Protein AF-K1Y9F1-F1 (afdb_monomer)

Structure (mmCIF, N/CA/C/O backbone):
data_AF-K1Y9F1-F1
#
_entry.id   AF-K1Y9F1-F1
#
loop_
_atom_site.group_PDB
_atom_site.id
_atom_site.type_symbol
_atom_site.label_atom_id
_atom_site.label_alt_id
_atom_site.label_comp_id
_atom_site.label_asym_id
_atom_site.label_entity_id
_atom_site.label_seq_id
_atom_site.pdbx_PDB_ins_code
_atom_site.Cartn_x
_atom_site.Cartn_y
_atom_site.Cartn_z
_atom_site.occupancy
_atom_site.B_iso_or_equiv
_atom_site.auth_seq_id
_atom_site.auth_comp_id
_atom_site.auth_asym_id
_atom_site.auth_atom_id
_atom_site.pdbx_PDB_model_num
ATOM 1 N N . MET A 1 1 ? 20.026 -45.777 47.358 1.00 33.03 1 MET A N 1
ATOM 2 C CA . MET A 1 1 ? 21.448 -45.427 47.548 1.00 33.03 1 MET A CA 1
ATOM 3 C C . MET A 1 1 ? 22.023 -45.115 46.166 1.00 33.03 1 MET A C 1
ATOM 5 O O . MET A 1 1 ? 22.024 -46.015 45.347 1.00 33.03 1 MET A O 1
ATOM 9 N N . ASN A 1 2 ? 22.360 -43.836 45.930 1.00 32.19 2 ASN A N 1
ATOM 10 C CA . ASN A 1 2 ? 23.189 -43.204 44.873 1.00 32.19 2 ASN A CA 1
ATOM 11 C C . ASN A 1 2 ? 22.989 -43.615 43.390 1.00 32.19 2 ASN A C 1
ATOM 13 O O . ASN A 1 2 ? 23.218 -44.757 43.027 1.00 32.19 2 ASN A O 1
ATOM 17 N N . PHE A 1 3 ? 22.441 -42.761 42.508 1.00 36.69 3 PHE A N 1
ATOM 18 C CA . PHE A 1 3 ? 23.065 -41.625 41.776 1.00 36.69 3 PHE A CA 1
ATOM 19 C C . PHE A 1 3 ? 24.327 -41.976 40.961 1.00 36.69 3 PHE A C 1
ATOM 21 O O . PHE A 1 3 ? 25.363 -42.233 41.563 1.00 36.69 3 PHE A O 1
ATOM 28 N N . MET A 1 4 ? 24.263 -41.852 39.620 1.00 31.84 4 MET A N 1
ATOM 29 C CA . MET A 1 4 ? 25.082 -40.919 38.806 1.00 31.84 4 MET A CA 1
ATOM 30 C C . MET A 1 4 ? 24.898 -41.117 37.278 1.00 31.84 4 MET A C 1
ATOM 32 O O . MET A 1 4 ? 25.147 -42.186 36.736 1.00 31.84 4 MET A O 1
ATOM 36 N N . TYR A 1 5 ? 24.444 -40.030 36.639 1.00 40.44 5 TYR A N 1
ATOM 37 C CA . TYR A 1 5 ? 24.688 -39.479 35.293 1.00 40.44 5 TYR A CA 1
ATOM 38 C C . TYR A 1 5 ? 25.405 -40.284 34.190 1.00 40.44 5 TYR A C 1
ATOM 40 O O . TYR A 1 5 ? 26.546 -40.700 34.361 1.00 40.44 5 TYR A O 1
ATOM 48 N N . ASN A 1 6 ? 24.856 -40.214 32.964 1.00 31.28 6 ASN A N 1
ATOM 49 C CA . ASN A 1 6 ? 25.623 -39.654 31.843 1.00 31.28 6 ASN A CA 1
ATOM 50 C C . ASN A 1 6 ? 24.737 -39.096 30.711 1.00 31.28 6 ASN A C 1
ATOM 52 O O . ASN A 1 6 ? 23.766 -39.713 30.281 1.00 31.28 6 ASN A O 1
ATOM 56 N N . THR A 1 7 ? 25.111 -37.907 30.252 1.00 39.94 7 THR A N 1
ATOM 57 C CA . THR A 1 7 ? 24.497 -37.087 29.203 1.00 39.94 7 THR A CA 1
ATOM 58 C C . THR A 1 7 ? 25.137 -37.421 27.859 1.00 39.94 7 THR A C 1
ATOM 60 O O . THR A 1 7 ? 26.354 -37.381 27.802 1.00 39.94 7 THR A O 1
ATOM 63 N N . PHE A 1 8 ? 24.377 -37.622 26.773 1.00 31.91 8 PHE A N 1
ATOM 64 C CA . PHE A 1 8 ? 24.819 -37.254 25.414 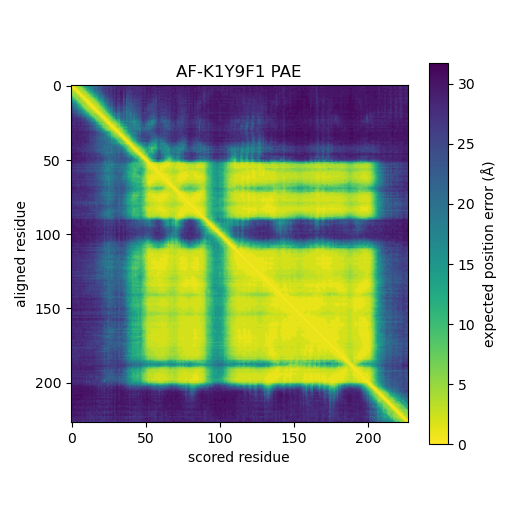1.00 31.91 8 PHE A CA 1
ATOM 65 C C . PHE A 1 8 ? 23.624 -37.037 24.470 1.00 31.91 8 PHE A C 1
ATOM 67 O O . PHE A 1 8 ? 22.811 -37.922 24.225 1.00 31.91 8 PHE A O 1
ATOM 74 N N . ILE A 1 9 ? 23.554 -35.820 23.932 1.00 34.25 9 ILE A N 1
ATOM 75 C CA . ILE A 1 9 ? 22.734 -35.393 22.794 1.00 34.25 9 ILE A CA 1
ATOM 76 C C . ILE A 1 9 ? 23.456 -35.821 21.507 1.00 34.25 9 ILE A C 1
ATOM 78 O O . ILE A 1 9 ? 24.657 -35.568 21.417 1.00 34.25 9 ILE A O 1
ATOM 82 N N . LYS A 1 10 ? 22.740 -36.363 20.503 1.00 26.48 10 LYS A N 1
ATOM 83 C CA . LYS A 1 10 ? 22.842 -35.947 19.081 1.00 26.48 10 LYS A CA 1
ATOM 84 C C . LYS A 1 10 ? 21.924 -36.736 18.125 1.00 26.48 10 LYS A C 1
ATOM 86 O O . LYS A 1 10 ? 22.078 -37.933 17.941 1.00 26.48 10 LYS A O 1
ATOM 91 N N . ILE A 1 11 ? 21.077 -35.949 17.449 1.00 28.33 11 ILE A N 1
ATOM 92 C CA . ILE A 1 11 ? 20.737 -35.966 16.013 1.00 28.33 11 ILE A CA 1
ATOM 93 C C . ILE A 1 11 ? 20.047 -37.232 15.476 1.00 28.33 11 ILE A C 1
ATOM 95 O O . ILE A 1 11 ? 20.692 -38.180 15.041 1.00 28.33 11 ILE A O 1
ATOM 99 N N . SER A 1 12 ? 18.719 -37.162 15.354 1.00 27.89 12 SER A N 1
ATOM 100 C CA . SER A 1 12 ? 17.961 -37.990 14.412 1.00 27.89 12 SER A CA 1
ATOM 101 C C . SER A 1 12 ? 17.708 -37.189 13.136 1.00 27.89 12 SER A C 1
ATOM 103 O O . SER A 1 12 ? 16.953 -36.219 13.130 1.00 27.89 12 SER A O 1
ATOM 105 N N . ILE A 1 13 ? 18.366 -37.600 12.055 1.00 30.17 13 ILE A N 1
ATOM 106 C CA . ILE A 1 13 ? 18.026 -37.227 10.682 1.00 30.17 13 ILE A CA 1
ATOM 107 C C . ILE A 1 13 ? 16.688 -37.901 10.366 1.00 30.17 13 ILE A C 1
ATOM 109 O O . ILE A 1 13 ? 16.622 -39.126 10.300 1.00 30.17 13 ILE A O 1
ATOM 113 N N . VAL A 1 14 ? 15.622 -37.119 10.187 1.00 28.12 14 VAL A N 1
ATOM 114 C CA . VAL A 1 14 ? 14.365 -37.622 9.618 1.00 28.12 14 VAL A CA 1
ATOM 115 C C . VAL A 1 14 ? 14.357 -37.280 8.136 1.00 28.12 14 VAL A C 1
ATOM 117 O O . VAL A 1 14 ? 14.245 -36.125 7.732 1.00 28.12 14 VAL A O 1
ATOM 120 N N . LEU A 1 15 ? 14.531 -38.329 7.341 1.00 28.12 15 LEU A N 1
ATOM 121 C CA . LEU A 1 15 ? 14.441 -38.345 5.892 1.00 28.12 15 LEU A CA 1
ATOM 122 C C . LEU A 1 15 ? 12.966 -38.136 5.498 1.00 28.12 15 LEU A C 1
ATOM 124 O O . LEU A 1 15 ? 12.164 -39.062 5.599 1.00 28.12 15 LEU A O 1
ATOM 128 N N . PHE A 1 16 ? 12.583 -36.928 5.075 1.00 26.97 16 PHE A N 1
ATOM 129 C CA . PHE A 1 16 ? 11.279 -36.716 4.443 1.00 26.97 16 PHE A CA 1
ATOM 130 C C . PHE A 1 16 ? 11.374 -37.075 2.961 1.00 26.97 16 PHE A C 1
ATOM 132 O O . PHE A 1 16 ? 11.978 -36.366 2.157 1.00 26.97 16 PHE A O 1
ATOM 139 N N . ILE A 1 17 ? 10.771 -38.208 2.618 1.00 30.80 17 ILE A N 1
ATOM 140 C CA . ILE A 1 17 ? 10.472 -38.603 1.246 1.00 30.80 17 ILE A CA 1
ATOM 141 C C . ILE A 1 17 ? 9.395 -37.637 0.736 1.00 30.80 17 ILE A C 1
ATOM 143 O O . ILE A 1 17 ? 8.253 -37.679 1.191 1.00 30.80 17 ILE A O 1
ATOM 147 N N . LEU A 1 18 ? 9.760 -36.748 -0.187 1.00 28.30 18 LEU A N 1
ATOM 148 C CA . LEU A 1 18 ? 8.798 -35.970 -0.966 1.00 28.30 18 LEU A CA 1
ATOM 149 C C . LEU A 1 18 ? 8.079 -36.918 -1.938 1.00 28.30 18 LEU A C 1
ATOM 151 O O . LEU A 1 18 ? 8.760 -37.573 -2.732 1.00 28.30 18 LEU A O 1
ATOM 155 N N . PRO A 1 19 ? 6.737 -36.982 -1.970 1.00 35.03 19 PRO A N 1
ATOM 156 C CA . PRO A 1 19 ? 6.075 -37.453 -3.167 1.00 35.03 19 PRO A CA 1
ATOM 157 C C . PRO A 1 19 ? 6.175 -36.344 -4.219 1.00 35.03 19 PRO A C 1
ATOM 159 O O . PRO A 1 19 ? 5.726 -35.217 -4.012 1.00 35.03 19 PRO A O 1
ATOM 162 N N . PHE A 1 20 ? 6.774 -36.677 -5.360 1.00 31.98 20 PHE A N 1
ATOM 163 C CA . PHE A 1 20 ? 6.597 -35.937 -6.603 1.00 31.98 20 PHE A CA 1
ATOM 164 C C . PHE A 1 20 ? 5.093 -35.829 -6.890 1.00 31.98 20 PHE A C 1
ATOM 166 O O . PHE A 1 20 ? 4.466 -36.805 -7.303 1.00 31.98 20 PHE A O 1
ATOM 173 N N . ILE A 1 21 ? 4.500 -34.657 -6.661 1.00 34.62 21 ILE A N 1
ATOM 174 C CA . ILE A 1 21 ? 3.165 -34.357 -7.174 1.00 34.62 21 ILE A CA 1
ATOM 175 C C . ILE A 1 21 ? 3.353 -33.875 -8.607 1.00 34.62 21 ILE A C 1
ATOM 177 O O . ILE A 1 21 ? 3.861 -32.788 -8.871 1.00 34.62 21 ILE A O 1
ATOM 181 N N . ASN A 1 22 ? 2.968 -34.751 -9.527 1.00 28.67 22 ASN A N 1
ATOM 182 C CA . ASN A 1 22 ? 2.812 -34.473 -10.944 1.00 28.67 22 ASN A CA 1
ATOM 183 C C . ASN A 1 22 ? 1.792 -33.331 -11.111 1.00 28.67 22 ASN A C 1
ATOM 185 O O . ASN A 1 22 ? 0.602 -33.513 -10.845 1.00 28.67 22 ASN A O 1
ATOM 189 N N . CYS A 1 23 ? 2.245 -32.150 -11.532 1.00 24.39 23 CYS A N 1
ATOM 190 C CA . CYS A 1 23 ? 1.367 -31.054 -11.933 1.00 24.39 23 CYS A CA 1
ATOM 191 C C . CYS A 1 23 ? 0.748 -31.373 -13.298 1.00 24.39 23 CYS A C 1
ATOM 193 O O . CYS A 1 23 ? 1.305 -31.016 -14.333 1.00 24.39 23 CYS A O 1
ATOM 195 N N . ASN A 1 24 ? -0.425 -32.003 -13.308 1.00 26.81 24 ASN A N 1
ATOM 196 C CA . ASN A 1 24 ? -1.307 -31.926 -14.468 1.00 26.81 24 ASN A CA 1
ATOM 197 C C . ASN A 1 24 ? -2.187 -30.684 -14.316 1.00 26.81 24 ASN A C 1
ATOM 199 O O . ASN A 1 24 ? -3.076 -30.633 -13.466 1.00 26.81 24 ASN A O 1
ATOM 203 N N . ALA A 1 25 ? -1.933 -29.676 -15.149 1.00 26.61 25 ALA A N 1
ATOM 204 C CA . ALA A 1 25 ? -2.877 -28.596 -15.379 1.00 26.61 25 ALA A CA 1
ATOM 205 C C . ALA A 1 25 ? -4.120 -29.187 -16.061 1.00 26.61 25 ALA A C 1
ATOM 207 O O . ALA A 1 25 ? -4.056 -29.601 -17.216 1.00 26.61 25 ALA A O 1
ATOM 208 N N . TYR A 1 26 ? -5.245 -29.249 -15.351 1.00 27.33 26 TYR A N 1
ATOM 209 C CA . TYR A 1 26 ? -6.532 -29.594 -15.948 1.00 27.33 26 TYR A CA 1
ATOM 210 C C . TYR A 1 26 ? -7.345 -28.321 -16.169 1.00 27.33 26 TYR A C 1
ATOM 212 O O . TYR A 1 26 ? -7.665 -27.594 -15.229 1.00 27.33 26 TYR A O 1
ATOM 220 N N . SER A 1 27 ? -7.701 -28.058 -17.426 1.00 29.33 27 SER A N 1
ATOM 221 C CA . SER A 1 27 ? -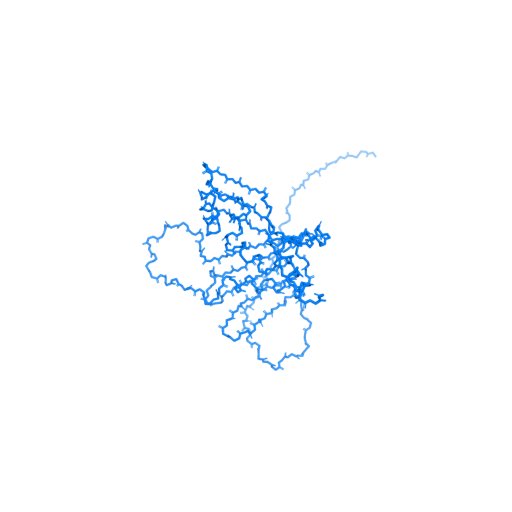8.774 -27.132 -17.773 1.00 29.33 27 SER A CA 1
ATOM 222 C C . SER A 1 27 ? -10.109 -27.801 -17.445 1.00 29.33 27 SER A C 1
ATOM 224 O O . SER A 1 27 ? -10.487 -28.773 -18.101 1.00 29.33 27 SER A O 1
ATOM 226 N N . VAL A 1 28 ? -10.817 -27.310 -16.430 1.00 31.78 28 VAL A N 1
ATOM 227 C CA . VAL A 1 28 ? -12.146 -27.822 -16.077 1.00 31.78 28 VAL A CA 1
ATOM 228 C C . VAL A 1 28 ? -13.185 -27.188 -17.005 1.00 31.78 28 VAL A C 1
ATOM 230 O O . VAL A 1 28 ? -13.332 -25.966 -17.047 1.00 31.78 28 VAL A O 1
ATOM 233 N N . SER A 1 29 ? -13.878 -28.031 -17.774 1.00 31.16 29 SER A N 1
ATOM 234 C CA . SER A 1 29 ? -15.040 -27.660 -18.588 1.00 31.16 29 SER A CA 1
ATOM 235 C C . SER A 1 29 ? -16.265 -27.412 -17.686 1.00 31.16 29 SER A C 1
ATOM 237 O O . SER A 1 29 ? -16.387 -28.082 -16.658 1.00 31.16 29 SER A O 1
ATOM 239 N N . PRO A 1 30 ? -17.204 -26.508 -18.035 1.00 33.19 30 PRO A N 1
ATOM 240 C CA . PRO A 1 30 ? -18.305 -26.086 -17.155 1.00 33.19 30 PRO A CA 1
ATOM 241 C C . PRO A 1 30 ? -19.349 -27.150 -16.754 1.00 33.19 30 PRO A C 1
ATOM 243 O O . PRO A 1 30 ? -20.345 -26.787 -16.132 1.00 33.19 30 PRO A O 1
ATOM 246 N N . SER A 1 31 ? -19.185 -28.429 -17.102 1.00 32.56 31 SER A N 1
ATOM 247 C CA . SER A 1 31 ? -20.185 -29.477 -16.839 1.00 32.56 31 SER A CA 1
ATOM 248 C C . SER A 1 31 ? -19.966 -30.298 -15.563 1.00 32.56 31 SER A C 1
ATOM 250 O O . SER A 1 31 ? -20.895 -30.983 -15.141 1.00 32.56 31 SER A O 1
ATOM 252 N N . ASP A 1 32 ? -18.805 -30.219 -14.907 1.00 32.69 32 ASP A N 1
ATOM 253 C CA . ASP A 1 32 ? -18.404 -31.255 -13.936 1.00 32.69 32 ASP A CA 1
ATOM 254 C C . ASP A 1 32 ? -18.371 -30.771 -12.475 1.00 32.69 32 ASP A C 1
ATOM 256 O O . ASP A 1 32 ? -1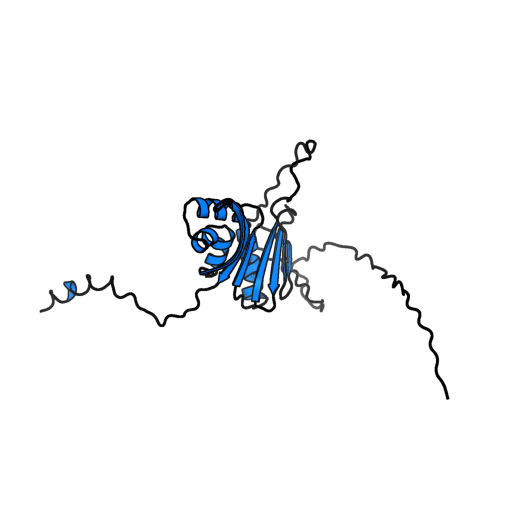7.455 -31.077 -11.712 1.00 32.69 32 ASP A O 1
ATOM 260 N N . ILE A 1 33 ? -19.398 -30.033 -12.038 1.00 38.66 33 ILE A N 1
ATOM 261 C CA . ILE A 1 33 ? -19.593 -29.719 -10.613 1.00 38.66 33 ILE A CA 1
ATOM 262 C C . ILE A 1 33 ? -20.588 -30.716 -10.021 1.00 38.66 33 ILE A C 1
ATOM 264 O O . ILE A 1 33 ? -21.776 -30.429 -9.901 1.00 38.66 33 ILE A O 1
ATOM 268 N N . ASN A 1 34 ? -20.109 -31.896 -9.626 1.00 35.75 34 ASN A N 1
ATOM 269 C CA . ASN A 1 34 ? -20.770 -32.676 -8.582 1.00 35.75 34 ASN A CA 1
ATOM 270 C C . ASN A 1 34 ? -19.788 -33.593 -7.837 1.00 35.75 34 ASN A C 1
ATOM 272 O O . ASN A 1 34 ? -19.261 -34.551 -8.388 1.00 35.75 34 ASN A O 1
ATOM 276 N N . LYS A 1 35 ? -19.660 -33.313 -6.532 1.00 39.78 35 LYS A N 1
ATOM 277 C CA . LYS A 1 35 ? -19.121 -34.163 -5.456 1.00 39.78 35 LYS A CA 1
ATOM 278 C C . LYS A 1 35 ? -17.639 -34.555 -5.540 1.00 39.78 35 LYS A C 1
ATOM 280 O O . LYS A 1 35 ? -17.311 -35.678 -5.898 1.00 39.78 35 LYS A O 1
ATOM 285 N N . GLN A 1 36 ? -16.776 -33.707 -4.980 1.00 28.17 36 GLN A N 1
ATOM 286 C CA . GLN A 1 36 ? -15.616 -34.171 -4.208 1.00 28.17 36 GLN A CA 1
ATOM 287 C C . GLN A 1 36 ? -15.199 -33.114 -3.175 1.00 28.17 36 GLN A C 1
ATOM 289 O O . GLN A 1 36 ? -14.922 -31.965 -3.505 1.00 28.17 36 GLN A O 1
ATOM 294 N N . THR A 1 37 ? -15.206 -33.510 -1.904 1.00 38.62 37 THR A N 1
ATOM 295 C CA . THR A 1 37 ? -14.643 -32.780 -0.762 1.00 38.62 37 THR A CA 1
ATOM 296 C C . THR A 1 37 ? -13.124 -32.717 -0.904 1.00 38.62 37 THR A C 1
ATOM 298 O O . THR A 1 37 ? -12.441 -33.706 -0.643 1.00 38.62 37 THR A O 1
ATOM 301 N N . LEU A 1 38 ? -12.615 -31.562 -1.327 1.00 32.91 38 LEU A N 1
ATOM 302 C CA . LEU A 1 38 ? -11.192 -31.224 -1.380 1.00 32.91 38 LEU A CA 1
ATOM 303 C C . LEU A 1 38 ? -10.885 -30.154 -0.317 1.00 32.91 38 LEU A C 1
ATOM 305 O O . LEU A 1 38 ? -11.738 -29.326 0.006 1.00 32.91 38 LEU A O 1
ATOM 309 N N . SER A 1 39 ? -9.680 -30.218 0.252 1.00 37.62 39 SER A N 1
ATOM 310 C CA . SER A 1 39 ? -9.102 -29.252 1.201 1.00 37.62 39 SER A CA 1
ATOM 311 C C . SER A 1 39 ? -9.193 -27.802 0.687 1.00 37.62 39 SER A C 1
ATOM 313 O O . SER A 1 39 ? -9.300 -27.597 -0.524 1.00 37.62 39 SER A O 1
ATOM 315 N N . PRO A 1 40 ? -9.161 -26.774 1.563 1.00 38.09 40 PRO A N 1
ATOM 316 C CA . PRO A 1 40 ? -9.561 -25.416 1.202 1.00 38.09 40 PRO A CA 1
ATOM 317 C C . PRO A 1 40 ? -8.440 -24.656 0.476 1.00 38.09 40 PRO A C 1
ATOM 319 O O . PRO A 1 40 ? -7.995 -23.614 0.934 1.00 38.09 40 PRO A O 1
ATOM 322 N N . ILE A 1 41 ? -7.995 -25.155 -0.675 1.00 39.84 41 ILE A N 1
ATOM 323 C CA . ILE A 1 41 ? -7.348 -24.324 -1.690 1.00 39.84 41 ILE A CA 1
ATOM 324 C C . ILE A 1 41 ? -8.460 -23.961 -2.669 1.00 39.84 41 ILE A C 1
ATOM 326 O O . ILE A 1 41 ? -8.733 -24.680 -3.630 1.00 39.84 41 ILE A O 1
ATOM 330 N N . SER A 1 42 ? -9.180 -22.874 -2.392 1.00 42.50 42 SER A N 1
ATOM 331 C CA . SER A 1 42 ? -10.170 -22.366 -3.337 1.00 42.50 42 SER A CA 1
ATOM 332 C C . SER A 1 42 ? -9.437 -21.681 -4.487 1.00 42.50 42 SER A C 1
ATOM 334 O O . SER A 1 42 ? -9.086 -20.505 -4.399 1.00 42.50 42 SER A O 1
ATOM 336 N N . LEU A 1 43 ? -9.200 -22.416 -5.574 1.00 41.12 43 LEU A N 1
ATOM 337 C CA . LEU A 1 43 ? -8.798 -21.834 -6.850 1.00 41.12 43 LEU A CA 1
ATOM 338 C C . LEU A 1 43 ? -9.986 -21.029 -7.405 1.00 41.12 43 LEU A C 1
ATOM 340 O O . LEU A 1 43 ? -10.824 -21.552 -8.139 1.00 41.12 43 LEU A O 1
ATOM 344 N N . ILE A 1 44 ? -10.101 -19.759 -7.019 1.00 44.47 44 ILE A N 1
ATOM 345 C CA . ILE A 1 44 ? -11.124 -18.863 -7.563 1.00 44.47 44 ILE A CA 1
ATOM 346 C C . ILE A 1 44 ? -10.570 -18.277 -8.861 1.00 44.47 44 ILE A C 1
ATOM 348 O O . ILE A 1 44 ? -9.821 -17.305 -8.858 1.00 44.47 44 ILE A O 1
ATOM 352 N N . SER A 1 45 ? -10.943 -18.870 -9.991 1.00 41.69 45 SER A N 1
ATOM 353 C CA . SER A 1 45 ? -10.743 -18.247 -11.299 1.00 41.69 45 SER A CA 1
ATOM 354 C C . SER A 1 45 ? -11.875 -17.244 -11.541 1.00 41.69 45 SER A C 1
ATOM 356 O O . SER A 1 45 ? -13.007 -17.616 -11.846 1.00 41.69 45 SER A O 1
ATOM 358 N N . SER A 1 46 ? -11.611 -15.945 -11.373 1.00 40.97 46 SER A N 1
ATOM 359 C CA . SER A 1 46 ? -12.582 -14.917 -11.758 1.00 40.97 46 SER A CA 1
ATOM 360 C C . SER A 1 46 ? -12.511 -14.691 -13.274 1.00 40.97 46 SER A C 1
ATOM 362 O O . SER A 1 46 ? -11.646 -13.999 -13.806 1.00 40.97 46 SER A O 1
ATOM 364 N N . PHE A 1 47 ? -13.433 -15.315 -14.010 1.00 39.78 47 PHE A N 1
ATOM 365 C CA . PHE A 1 47 ? -13.571 -15.133 -15.457 1.00 39.78 47 PHE A CA 1
ATOM 366 C C . PHE A 1 47 ? -14.307 -13.824 -15.777 1.00 39.78 47 PHE A C 1
ATOM 368 O O . PHE A 1 47 ? -15.479 -13.818 -16.152 1.00 39.78 47 PHE A O 1
ATOM 375 N N . ALA A 1 48 ? -13.618 -12.689 -15.656 1.00 37.16 48 ALA A N 1
ATOM 376 C CA . ALA A 1 48 ? -14.055 -11.454 -16.301 1.00 37.16 48 ALA A CA 1
ATOM 377 C C . ALA A 1 48 ? -13.440 -11.393 -17.707 1.00 37.16 48 ALA A C 1
ATOM 379 O O . ALA A 1 48 ? -12.219 -11.420 -17.857 1.00 37.16 48 ALA A O 1
ATOM 380 N N . LYS A 1 49 ? -14.301 -11.354 -18.735 1.00 40.69 49 LYS A N 1
ATOM 381 C CA . LYS A 1 49 ? -13.970 -11.296 -20.173 1.00 40.69 49 LYS A CA 1
ATOM 382 C C . LYS A 1 49 ? -12.625 -10.583 -20.440 1.00 40.69 49 LYS A C 1
ATOM 384 O O . LYS A 1 49 ? -12.553 -9.359 -20.379 1.00 40.69 49 LYS A O 1
ATOM 389 N N . ASN A 1 50 ? -11.600 -11.370 -20.780 1.00 43.91 50 ASN A N 1
ATOM 390 C CA . ASN A 1 50 ? -10.285 -10.991 -21.330 1.00 43.91 50 ASN A CA 1
ATOM 391 C C . ASN A 1 50 ? -9.108 -10.652 -20.391 1.00 43.91 50 ASN A C 1
ATOM 393 O O . ASN A 1 50 ? -8.113 -10.125 -20.891 1.00 43.91 50 ASN A O 1
ATOM 397 N N . LYS A 1 51 ? -9.120 -10.985 -19.091 1.00 59.44 51 LYS A N 1
ATOM 398 C CA . LYS A 1 51 ? -7.894 -10.915 -18.257 1.00 59.44 51 LYS A CA 1
ATOM 399 C C . LYS A 1 51 ? -7.824 -12.081 -17.275 1.00 59.44 51 LYS A C 1
ATOM 401 O O . LYS A 1 51 ? -8.484 -12.059 -16.245 1.00 59.44 51 LYS A O 1
ATOM 406 N N . HIS A 1 52 ? -7.049 -13.110 -17.608 1.00 72.44 52 HIS A N 1
ATOM 407 C CA . HIS A 1 52 ? -6.876 -14.265 -16.730 1.00 72.44 52 HIS A CA 1
ATOM 408 C C . HIS A 1 52 ? -5.832 -13.932 -15.668 1.00 72.44 52 HIS A C 1
ATOM 410 O O . HIS A 1 52 ? -4.676 -13.736 -16.010 1.00 72.44 52 HIS A O 1
ATOM 416 N N . LEU A 1 53 ? -6.236 -13.862 -14.402 1.00 82.94 53 LEU A N 1
ATOM 417 C CA . LEU A 1 53 ? -5.323 -13.953 -13.266 1.00 82.94 53 LEU A CA 1
ATOM 418 C C . LEU A 1 53 ? -5.312 -15.391 -12.765 1.00 82.94 53 LEU A C 1
ATOM 420 O O . LEU A 1 53 ? -6.370 -16.011 -12.649 1.00 82.94 53 LEU A O 1
ATOM 424 N N . ILE A 1 54 ? -4.134 -15.904 -12.421 1.00 86.00 54 ILE A N 1
ATOM 425 C CA . ILE A 1 54 ? -4.041 -17.084 -11.562 1.00 86.00 54 ILE A CA 1
ATOM 426 C C . ILE A 1 54 ? -4.086 -16.573 -10.128 1.00 86.00 54 ILE A C 1
ATOM 428 O O . ILE A 1 54 ? -3.194 -15.834 -9.720 1.00 86.00 54 ILE A O 1
ATOM 432 N N . ILE A 1 55 ? -5.129 -16.946 -9.387 1.00 89.44 55 ILE A N 1
ATOM 433 C CA . ILE A 1 55 ? -5.336 -16.533 -7.997 1.00 89.44 55 ILE A CA 1
ATOM 434 C C . ILE A 1 55 ? -5.173 -17.753 -7.094 1.00 89.44 55 ILE A C 1
ATOM 436 O O . ILE A 1 55 ? -5.838 -18.771 -7.285 1.00 89.44 55 ILE A O 1
ATOM 440 N N . LEU A 1 56 ? -4.301 -17.624 -6.101 1.00 90.56 56 LEU A N 1
ATOM 441 C CA . LEU A 1 56 ? -4.125 -18.558 -4.997 1.00 90.56 56 LEU A CA 1
ATOM 442 C C . LEU A 1 56 ? -4.469 -17.793 -3.726 1.00 90.56 56 LEU A C 1
ATOM 444 O O . LEU A 1 56 ? -3.801 -16.814 -3.402 1.00 90.56 56 LEU A O 1
ATOM 448 N N . ALA A 1 57 ? -5.534 -18.181 -3.039 1.00 90.62 57 ALA A N 1
ATOM 449 C CA . ALA A 1 57 ? -6.003 -17.430 -1.889 1.00 90.62 57 ALA A CA 1
ATOM 450 C C . ALA A 1 57 ? -6.489 -18.360 -0.781 1.00 90.62 57 ALA A C 1
ATOM 452 O O . ALA A 1 57 ? -7.192 -19.339 -1.037 1.00 90.62 57 ALA A O 1
ATOM 453 N N . GLU A 1 58 ? -6.131 -18.002 0.446 1.00 93.06 58 GLU A N 1
ATOM 454 C CA . GLU A 1 58 ? -6.628 -18.597 1.681 1.00 93.06 58 GLU A CA 1
ATOM 455 C C . GLU A 1 58 ? -7.356 -17.523 2.493 1.00 93.06 58 GLU A C 1
ATOM 457 O O . GLU A 1 58 ? -7.528 -16.389 2.047 1.00 93.06 58 GLU A O 1
ATOM 462 N N . LYS A 1 59 ? -7.798 -17.846 3.711 1.00 92.31 59 LYS A N 1
ATOM 463 C CA . LYS A 1 59 ? -8.546 -16.893 4.539 1.00 92.31 59 LYS A CA 1
ATOM 464 C C . LYS A 1 59 ? -7.789 -15.566 4.708 1.00 92.31 59 LYS A C 1
ATOM 466 O O . LYS A 1 59 ? -8.341 -14.522 4.369 1.00 92.31 59 LYS A O 1
ATOM 471 N N . ASN A 1 60 ? -6.541 -15.630 5.179 1.00 95.25 60 ASN A N 1
ATOM 472 C CA . ASN A 1 60 ? -5.713 -14.465 5.515 1.00 95.25 60 ASN A CA 1
ATOM 473 C C . ASN A 1 60 ? -4.616 -14.175 4.482 1.00 95.25 60 ASN A C 1
ATOM 475 O O . ASN A 1 60 ? -3.857 -13.229 4.669 1.00 95.25 60 ASN A O 1
ATOM 479 N N . GLU A 1 61 ? -4.536 -14.950 3.401 1.00 96.12 61 GLU A N 1
ATOM 480 C CA . GLU A 1 61 ? -3.495 -14.829 2.381 1.00 96.12 61 GLU A CA 1
ATOM 481 C C . GLU A 1 61 ? -4.103 -14.691 0.989 1.00 96.12 61 GLU A C 1
ATOM 483 O O . GLU A 1 61 ? -5.144 -15.272 0.674 1.00 96.12 61 GLU A O 1
ATOM 488 N N . PHE A 1 62 ? -3.433 -13.922 0.139 1.00 95.06 62 PHE A N 1
ATOM 489 C CA . PHE A 1 62 ? -3.823 -13.719 -1.243 1.00 95.06 62 PHE A CA 1
ATOM 490 C C . PHE A 1 62 ? -2.584 -13.597 -2.120 1.00 95.06 62 PHE A C 1
ATOM 492 O O . PHE A 1 62 ? -1.692 -12.790 -1.865 1.00 95.06 62 PHE A O 1
ATOM 499 N N . LYS A 1 63 ? -2.566 -14.352 -3.210 1.00 94.12 63 LYS A N 1
ATOM 500 C CA . LYS A 1 63 ? -1.595 -14.229 -4.284 1.00 94.12 63 LYS A CA 1
ATOM 501 C C . LYS A 1 63 ? -2.327 -14.195 -5.613 1.00 94.12 63 LYS A C 1
ATOM 503 O O . LYS A 1 63 ? -3.190 -15.029 -5.876 1.00 94.12 63 LYS A O 1
ATOM 508 N N . ALA A 1 64 ? -1.946 -13.266 -6.479 1.00 91.31 64 ALA A N 1
ATOM 509 C CA . ALA A 1 64 ? -2.379 -13.283 -7.866 1.00 91.31 64 ALA A CA 1
ATOM 510 C C . ALA A 1 64 ? -1.196 -13.051 -8.801 1.00 91.31 64 ALA A C 1
ATOM 512 O O . ALA A 1 64 ? -0.309 -12.257 -8.493 1.00 91.31 64 ALA A O 1
ATOM 513 N N . VAL A 1 65 ? -1.211 -13.730 -9.946 1.00 89.69 65 VAL A N 1
ATOM 514 C CA . VAL A 1 65 ? -0.160 -13.682 -10.971 1.00 89.69 65 VAL A CA 1
ATOM 515 C C . VAL A 1 65 ? -0.800 -13.485 -12.343 1.00 89.69 65 VAL A C 1
ATOM 517 O O . VAL A 1 65 ? -1.833 -14.097 -12.636 1.00 89.69 65 VAL A O 1
ATOM 520 N N . ASP A 1 66 ? -0.191 -12.656 -13.192 1.00 86.31 66 ASP A N 1
ATOM 521 C CA . ASP A 1 66 ? -0.510 -12.635 -14.621 1.00 86.31 66 ASP A CA 1
ATOM 522 C C . ASP A 1 66 ? 0.181 -13.833 -15.310 1.00 86.31 66 ASP A C 1
ATOM 524 O O . ASP A 1 66 ? 1.407 -13.865 -15.387 1.00 86.31 66 ASP A O 1
ATOM 528 N N . PRO A 1 67 ? -0.555 -14.828 -15.840 1.00 82.44 67 PRO A N 1
ATOM 529 C CA . PRO A 1 67 ? 0.035 -15.991 -16.501 1.00 82.44 67 PRO A CA 1
ATOM 530 C C . PRO A 1 67 ? 0.796 -15.638 -17.784 1.00 82.44 67 PRO A C 1
ATOM 532 O O . PRO A 1 67 ? 1.596 -16.440 -18.255 1.00 82.44 67 PRO A O 1
ATOM 535 N N . MET A 1 68 ? 0.536 -14.467 -18.373 1.00 80.44 68 MET A N 1
ATOM 536 C CA . MET A 1 68 ? 1.260 -13.973 -19.547 1.00 80.44 68 MET A CA 1
ATOM 537 C C . MET A 1 68 ? 2.503 -13.170 -19.160 1.00 80.44 68 MET A C 1
ATOM 539 O O . MET A 1 68 ? 3.302 -12.828 -20.033 1.00 80.44 68 MET A O 1
ATOM 543 N N . ASN A 1 69 ? 2.649 -12.838 -17.875 1.00 75.69 69 ASN A N 1
ATOM 544 C CA . ASN A 1 69 ? 3.766 -12.082 -17.345 1.00 75.69 69 ASN A CA 1
ATOM 545 C C . ASN A 1 69 ? 3.981 -12.401 -15.857 1.00 75.69 69 ASN A C 1
ATOM 547 O O . ASN A 1 69 ? 3.511 -11.679 -14.977 1.00 75.69 69 ASN A O 1
ATOM 551 N N . ASP A 1 70 ? 4.704 -13.483 -15.585 1.00 70.06 70 ASP A N 1
ATOM 552 C CA . ASP A 1 70 ? 4.948 -14.006 -14.236 1.00 70.06 70 ASP A CA 1
ATOM 553 C C . ASP A 1 70 ? 5.743 -13.051 -13.327 1.00 70.06 70 ASP A C 1
ATOM 555 O O . ASP A 1 70 ? 5.704 -13.183 -12.103 1.00 70.06 70 ASP A O 1
ATOM 559 N N . ILE A 1 71 ? 6.409 -12.043 -13.901 1.00 73.25 71 ILE A N 1
ATOM 560 C CA . ILE A 1 71 ? 7.063 -10.967 -13.144 1.00 73.25 71 ILE A CA 1
ATOM 561 C C . ILE A 1 71 ? 6.052 -10.015 -12.492 1.00 73.25 71 ILE A C 1
ATOM 563 O O . ILE A 1 71 ? 6.443 -9.238 -11.621 1.00 73.25 71 ILE A O 1
ATOM 567 N N . PHE A 1 72 ? 4.789 -10.044 -12.934 1.00 80.81 72 PHE A N 1
ATOM 568 C CA . PHE A 1 72 ? 3.713 -9.212 -12.422 1.00 80.81 72 PHE A CA 1
ATOM 569 C C . PHE A 1 72 ? 2.822 -10.031 -11.481 1.00 80.81 72 PHE A C 1
ATOM 571 O O . PHE A 1 72 ? 1.845 -10.668 -11.888 1.00 80.81 72 PHE A O 1
ATOM 578 N N . GLU A 1 73 ? 3.178 -10.000 -10.199 1.00 88.56 73 GLU A N 1
ATOM 579 C CA . GLU A 1 73 ? 2.450 -10.674 -9.126 1.00 88.56 73 GLU A CA 1
ATOM 580 C C . GLU A 1 73 ? 2.158 -9.716 -7.968 1.00 88.56 73 GLU A C 1
ATOM 582 O O . GLU A 1 73 ? 2.913 -8.780 -7.692 1.00 88.56 73 GLU A O 1
ATOM 587 N N . ILE A 1 74 ? 1.047 -9.960 -7.276 1.00 91.25 74 ILE A N 1
ATOM 588 C CA . ILE A 1 74 ? 0.769 -9.367 -5.969 1.00 91.25 74 ILE A CA 1
ATOM 589 C C . ILE A 1 74 ? 0.727 -10.484 -4.936 1.00 91.25 74 ILE A C 1
ATOM 591 O O . ILE A 1 74 ? 0.105 -11.525 -5.164 1.00 91.25 74 ILE A O 1
ATOM 595 N N . TYR A 1 75 ? 1.368 -10.248 -3.802 1.00 94.81 75 TYR A N 1
ATOM 596 C CA . TYR A 1 75 ? 1.217 -11.052 -2.600 1.00 94.81 75 TYR A CA 1
ATOM 597 C C . TYR A 1 75 ? 0.660 -10.173 -1.491 1.00 94.81 75 TYR A C 1
ATOM 599 O O . TYR A 1 75 ? 1.059 -9.016 -1.360 1.00 94.81 75 TYR A O 1
ATOM 607 N N . ALA A 1 76 ? -0.259 -10.705 -0.699 1.00 97.06 76 ALA A N 1
ATOM 608 C CA . ALA A 1 76 ? -0.854 -9.992 0.409 1.00 97.06 76 ALA A CA 1
ATOM 609 C C . ALA A 1 76 ? -1.232 -10.926 1.554 1.00 97.06 76 ALA A C 1
ATOM 611 O O . ALA A 1 76 ? -1.621 -12.075 1.346 1.00 97.06 76 ALA A O 1
ATOM 612 N N . HIS A 1 77 ? -1.164 -10.387 2.765 1.00 97.75 77 HIS A N 1
ATOM 613 C CA . HIS A 1 77 ? -1.534 -11.071 3.993 1.00 97.75 77 HIS A CA 1
ATOM 614 C C . HIS A 1 77 ? -2.176 -10.087 4.975 1.00 97.75 77 HIS A C 1
ATOM 616 O O . HIS A 1 77 ? -1.734 -8.939 5.091 1.00 97.75 77 HIS A O 1
ATOM 622 N N . VAL A 1 78 ? -3.199 -10.541 5.700 1.00 97.94 78 VAL A N 1
ATOM 623 C CA . VAL A 1 78 ? -3.801 -9.798 6.814 1.00 97.94 78 VAL A CA 1
ATOM 624 C C . VAL A 1 78 ? -3.390 -10.443 8.132 1.00 97.94 78 VAL A C 1
ATOM 626 O O . VAL A 1 78 ? -3.709 -11.604 8.374 1.00 97.94 78 VAL A O 1
ATOM 629 N N . ASP A 1 79 ? -2.694 -9.684 8.980 1.00 96.88 79 ASP A N 1
ATOM 630 C CA . ASP A 1 79 ? -2.250 -10.172 10.290 1.00 96.88 79 ASP A CA 1
ATOM 631 C C . ASP A 1 79 ? -3.360 -10.171 11.355 1.00 96.88 79 ASP A C 1
ATOM 633 O O . ASP A 1 79 ? -4.475 -9.695 11.133 1.00 96.88 79 ASP A O 1
ATOM 637 N N . ASP A 1 80 ? -3.047 -10.694 12.543 1.00 95.44 80 ASP A N 1
ATOM 638 C CA . ASP A 1 80 ? -3.991 -10.785 13.665 1.00 95.44 80 ASP A CA 1
ATOM 639 C C . ASP A 1 80 ? -4.481 -9.413 14.162 1.00 95.44 80 ASP A C 1
ATOM 641 O O . ASP A 1 80 ? -5.534 -9.313 14.791 1.00 95.44 80 ASP A O 1
ATOM 645 N N . SER A 1 81 ? -3.747 -8.335 13.857 1.00 95.88 81 SER A N 1
ATOM 646 C CA . SER A 1 81 ? -4.160 -6.950 14.131 1.00 95.88 81 SER A CA 1
ATOM 647 C C . SER A 1 81 ? -5.041 -6.362 13.023 1.00 95.88 81 SER A C 1
ATOM 649 O O . SER A 1 81 ? -5.395 -5.180 13.074 1.00 95.88 81 SER A O 1
ATOM 651 N N . GLN A 1 82 ? -5.423 -7.181 12.037 1.00 96.50 82 GLN A N 1
ATOM 652 C CA . GLN A 1 82 ? -6.207 -6.805 10.865 1.00 96.50 82 GLN A CA 1
ATOM 653 C C . GLN A 1 82 ? -5.523 -5.735 10.005 1.00 96.50 82 GLN A C 1
ATOM 655 O O . GLN A 1 82 ? -6.181 -4.862 9.426 1.00 96.50 82 GLN A O 1
ATOM 660 N N . ILE A 1 83 ? -4.194 -5.794 9.930 1.00 97.75 83 ILE A N 1
ATOM 661 C CA . ILE A 1 83 ? -3.399 -4.932 9.062 1.00 97.75 83 ILE A CA 1
ATOM 662 C C . ILE A 1 83 ? -3.133 -5.688 7.766 1.00 97.75 83 ILE A C 1
ATOM 664 O O . ILE A 1 83 ? -2.493 -6.741 7.767 1.00 97.75 83 ILE A O 1
ATOM 668 N N . LEU A 1 84 ? -3.612 -5.135 6.654 1.00 98.25 84 LEU A N 1
ATOM 669 C CA . LEU A 1 84 ? -3.299 -5.633 5.323 1.00 98.25 84 LEU A CA 1
ATOM 670 C C . LEU A 1 84 ? -1.889 -5.192 4.930 1.00 98.25 84 LEU A C 1
ATOM 672 O O . LEU A 1 84 ? -1.627 -3.997 4.783 1.00 98.25 84 LEU A O 1
ATOM 676 N N . LYS A 1 85 ? -1.013 -6.165 4.695 1.00 97.88 85 LYS A N 1
ATOM 677 C CA . LYS A 1 85 ? 0.328 -5.975 4.135 1.00 97.88 85 LYS A CA 1
ATOM 678 C C . LYS A 1 85 ? 0.358 -6.592 2.753 1.00 97.88 85 LYS A C 1
ATOM 680 O O . LYS A 1 85 ? -0.188 -7.677 2.558 1.00 97.88 85 LYS A O 1
ATOM 685 N N . PHE A 1 86 ? 0.980 -5.915 1.799 1.00 95.69 86 PHE A N 1
ATOM 686 C CA . PHE A 1 86 ? 1.068 -6.432 0.443 1.00 95.69 86 PHE A CA 1
ATOM 687 C C . PHE A 1 86 ? 2.335 -5.966 -0.266 1.00 95.69 86 PHE A C 1
ATOM 689 O O . PHE A 1 86 ? 2.868 -4.891 0.008 1.00 95.69 86 PHE A O 1
ATOM 696 N N . GLU A 1 87 ? 2.776 -6.777 -1.216 1.00 89.94 87 GLU A N 1
ATOM 697 C CA . GLU A 1 87 ? 3.909 -6.518 -2.088 1.00 89.94 87 GLU A CA 1
ATOM 698 C C . GLU A 1 87 ? 3.459 -6.695 -3.537 1.00 89.94 87 GLU A C 1
ATOM 700 O O . GLU A 1 87 ? 2.803 -7.680 -3.882 1.00 89.94 87 GLU A O 1
ATOM 705 N N . VAL A 1 88 ? 3.794 -5.723 -4.388 1.00 85.94 88 VAL A N 1
ATOM 706 C CA . VAL A 1 88 ? 3.584 -5.822 -5.835 1.00 85.94 88 VAL A CA 1
ATOM 707 C C . VAL A 1 88 ? 4.945 -5.977 -6.484 1.00 85.94 88 VAL A C 1
ATOM 709 O O . VAL A 1 88 ? 5.755 -5.048 -6.489 1.00 85.94 88 VAL A O 1
ATOM 712 N N . LYS A 1 89 ? 5.175 -7.134 -7.082 1.00 81.56 89 LYS A N 1
ATOM 713 C CA . LYS A 1 89 ? 6.348 -7.381 -7.905 1.00 81.56 89 LYS A CA 1
ATOM 714 C C . LYS A 1 89 ? 5.980 -7.010 -9.332 1.00 81.56 89 LYS A C 1
ATOM 716 O O . LYS A 1 89 ? 4.967 -7.471 -9.848 1.00 81.56 89 LYS A O 1
ATOM 721 N N . THR A 1 90 ? 6.737 -6.092 -9.926 1.00 70.19 90 THR A N 1
ATOM 722 C CA . THR A 1 90 ? 6.443 -5.572 -11.276 1.00 70.19 90 THR A CA 1
ATOM 723 C C . THR A 1 90 ? 7.606 -5.693 -12.242 1.00 70.19 90 THR A C 1
ATOM 725 O O . THR A 1 90 ? 7.375 -5.686 -13.440 1.00 70.19 90 THR A O 1
ATOM 728 N N . GLU A 1 91 ? 8.826 -5.837 -11.736 1.00 59.91 91 GLU A N 1
ATOM 729 C CA . GLU A 1 91 ? 10.050 -6.127 -12.470 1.00 59.91 91 GLU A CA 1
ATOM 730 C C . GLU A 1 91 ? 11.114 -6.444 -11.413 1.00 59.91 91 GLU A C 1
ATOM 732 O O . GLU A 1 91 ? 11.064 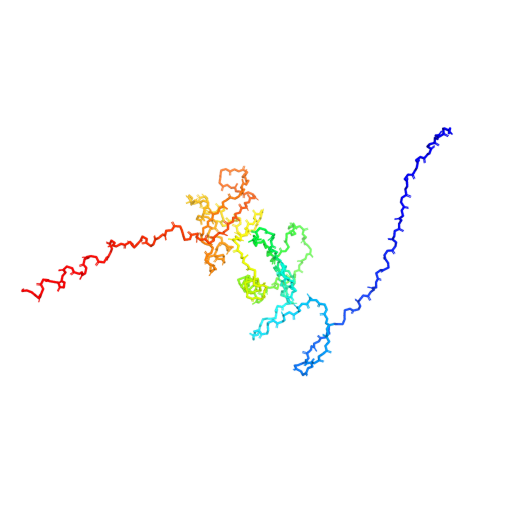-5.955 -10.282 1.00 59.91 91 GLU A O 1
ATOM 737 N N . HIS A 1 92 ? 12.059 -7.304 -11.761 1.00 45.84 92 HIS A N 1
ATOM 738 C CA . HIS A 1 92 ? 13.186 -7.663 -10.920 1.00 45.84 92 HIS A CA 1
ATOM 739 C C . HIS A 1 92 ? 13.854 -6.437 -10.259 1.00 45.84 92 HIS A C 1
ATOM 741 O O . HIS A 1 92 ? 14.413 -5.578 -10.938 1.00 45.84 92 HIS A O 1
ATOM 747 N N . ALA A 1 93 ? 13.964 -6.462 -8.929 1.00 41.25 93 ALA A N 1
ATOM 748 C CA . ALA A 1 93 ? 15.085 -5.892 -8.184 1.00 41.25 93 ALA A CA 1
ATOM 749 C C . ALA A 1 93 ? 16.409 -6.610 -8.547 1.00 41.25 93 ALA A C 1
ATOM 751 O O . ALA A 1 93 ? 17.157 -7.044 -7.673 1.00 41.25 93 ALA A O 1
ATOM 752 N N . LEU A 1 94 ? 16.687 -6.813 -9.840 1.00 41.53 94 LEU A N 1
ATOM 753 C CA . LEU A 1 94 ? 17.992 -7.270 -10.289 1.00 41.53 94 LEU A CA 1
ATOM 754 C C . LEU A 1 94 ? 18.872 -6.044 -10.474 1.00 41.53 94 LEU A C 1
ATOM 756 O O . LEU A 1 94 ? 18.452 -5.072 -11.110 1.00 41.53 94 LEU A O 1
ATOM 760 N N . PRO A 1 95 ? 20.105 -6.081 -9.951 1.00 38.44 95 PRO A N 1
ATOM 761 C CA . PRO A 1 95 ? 21.075 -5.053 -10.253 1.00 38.44 95 PRO A CA 1
ATOM 762 C C . PRO A 1 95 ? 21.254 -5.003 -11.769 1.00 38.44 95 PRO A C 1
ATOM 764 O O . PRO A 1 95 ? 21.471 -6.026 -12.422 1.00 38.44 95 PRO A O 1
ATOM 767 N N . VAL A 1 96 ? 21.172 -3.799 -12.328 1.00 45.38 96 VAL A N 1
ATOM 768 C CA . VAL A 1 96 ? 21.514 -3.503 -13.721 1.00 45.38 96 VAL A CA 1
ATOM 769 C C . VAL A 1 96 ? 23.003 -3.798 -13.926 1.00 45.38 96 VAL A C 1
ATOM 771 O O . VAL A 1 96 ? 23.833 -2.901 -13.852 1.00 45.38 96 VAL A O 1
ATOM 774 N N . LYS A 1 97 ? 23.357 -5.071 -14.125 1.00 41.25 97 LYS A N 1
ATOM 775 C CA . LYS A 1 97 ? 24.646 -5.559 -14.640 1.00 41.25 97 LYS A CA 1
ATOM 776 C C . LYS A 1 97 ? 24.461 -6.934 -15.287 1.00 41.25 97 LYS A C 1
ATOM 778 O O . LYS A 1 97 ? 25.041 -7.923 -14.858 1.00 41.25 97 LYS A O 1
ATOM 783 N N . SER A 1 98 ? 23.674 -7.002 -16.353 1.00 41.44 98 SER A N 1
ATOM 784 C CA . SER A 1 98 ? 23.890 -8.038 -17.363 1.00 41.44 98 SER A CA 1
ATOM 785 C C . SER A 1 98 ? 23.885 -7.375 -18.727 1.00 41.44 98 SER A C 1
ATOM 787 O O . SER A 1 98 ? 22.845 -7.128 -19.327 1.00 41.44 98 SER A O 1
ATOM 789 N N . THR A 1 99 ? 25.080 -7.036 -19.199 1.00 44.81 99 THR A N 1
ATOM 790 C CA . THR A 1 99 ? 25.334 -6.420 -20.506 1.00 44.81 99 THR A CA 1
ATOM 791 C C . THR A 1 99 ? 25.125 -7.387 -21.679 1.00 44.81 99 THR A C 1
ATOM 793 O O . THR A 1 99 ? 25.461 -7.031 -22.801 1.00 44.81 99 THR A O 1
ATOM 796 N N . ASN A 1 100 ? 24.561 -8.582 -21.448 1.00 46.03 100 ASN A N 1
ATOM 797 C CA . ASN A 1 100 ? 24.454 -9.643 -22.456 1.00 46.03 100 ASN A CA 1
ATOM 798 C C . ASN A 1 100 ? 23.027 -10.175 -22.706 1.00 46.03 100 ASN A C 1
ATOM 800 O O . ASN A 1 100 ? 22.879 -11.128 -23.462 1.00 46.03 100 ASN A O 1
ATOM 804 N N . TYR A 1 101 ? 21.971 -9.568 -22.150 1.00 46.50 101 TYR A N 1
ATOM 805 C CA . TYR A 1 101 ? 20.590 -9.868 -22.569 1.00 46.50 101 TYR A CA 1
ATOM 806 C C . TYR A 1 101 ? 20.102 -8.839 -23.588 1.00 46.50 101 TYR A C 1
ATOM 808 O O . TYR A 1 101 ? 19.264 -7.981 -23.313 1.00 46.50 101 TYR A O 1
ATOM 816 N N . SER A 1 102 ? 20.643 -8.919 -24.800 1.00 44.28 102 SER A N 1
ATOM 817 C CA . SER A 1 102 ? 20.027 -8.291 -25.960 1.00 44.28 102 SER A CA 1
ATOM 818 C C . SER A 1 102 ? 18.661 -8.950 -26.212 1.00 44.28 102 SER A C 1
ATOM 820 O O . SER A 1 102 ? 18.564 -10.155 -26.423 1.00 44.28 102 SER A O 1
ATOM 822 N N . SER A 1 103 ? 17.595 -8.141 -26.211 1.00 45.03 103 SER A N 1
ATOM 823 C CA . SER A 1 103 ? 16.236 -8.455 -26.699 1.00 45.03 103 SER A CA 1
ATOM 824 C C . SER A 1 103 ? 15.273 -9.299 -25.840 1.00 45.03 103 SER A C 1
ATOM 826 O O . SER A 1 103 ? 14.352 -9.906 -26.385 1.00 45.03 103 SER A O 1
ATOM 828 N N . GLN A 1 104 ? 15.343 -9.259 -24.504 1.00 47.53 104 GLN A N 1
ATOM 829 C CA . GLN A 1 104 ? 14.151 -9.618 -23.716 1.00 47.53 104 GLN A CA 1
ATOM 830 C C . GLN A 1 104 ? 13.099 -8.511 -23.862 1.00 47.53 104 GLN A C 1
ATOM 832 O O . GLN A 1 104 ? 13.183 -7.443 -23.259 1.00 47.53 104 GLN A O 1
ATOM 837 N N . ARG A 1 105 ? 12.120 -8.755 -24.739 1.00 47.91 105 ARG A N 1
ATOM 838 C CA . ARG A 1 105 ? 10.893 -7.965 -24.861 1.00 47.91 105 ARG A CA 1
ATOM 839 C C . ARG A 1 105 ? 10.305 -7.818 -23.458 1.00 47.91 105 ARG A C 1
ATOM 841 O O . ARG A 1 105 ? 9.906 -8.820 -22.878 1.00 47.91 105 ARG A O 1
ATOM 848 N N . ILE A 1 106 ? 10.256 -6.595 -22.922 1.00 55.31 106 ILE A N 1
ATOM 849 C CA . ILE A 1 106 ? 9.497 -6.299 -21.701 1.00 55.31 106 ILE A CA 1
ATOM 850 C C . ILE A 1 106 ? 8.038 -6.602 -22.042 1.00 55.31 106 ILE A C 1
ATOM 852 O O . ILE A 1 106 ? 7.355 -5.799 -22.686 1.00 55.31 106 ILE A O 1
ATOM 856 N N . ILE A 1 107 ? 7.580 -7.808 -21.712 1.00 57.94 107 ILE A N 1
ATOM 857 C CA . ILE A 1 107 ? 6.177 -8.169 -21.839 1.00 57.94 107 ILE A CA 1
ATOM 858 C C . ILE A 1 107 ? 5.497 -7.404 -20.718 1.00 57.94 107 ILE A C 1
ATOM 860 O O . ILE A 1 107 ? 5.629 -7.740 -19.551 1.00 57.94 107 ILE A O 1
ATOM 864 N N . ARG A 1 108 ? 4.840 -6.296 -21.055 1.00 63.66 108 ARG A N 1
ATOM 865 C CA . ARG A 1 108 ? 4.017 -5.584 -20.080 1.00 63.66 108 ARG A CA 1
ATOM 866 C C . ARG A 1 108 ? 2.804 -6.451 -19.779 1.00 63.66 108 ARG A C 1
ATOM 868 O O . ARG A 1 108 ? 2.178 -6.965 -20.705 1.00 63.66 108 ARG A O 1
ATOM 875 N N . SER A 1 109 ? 2.464 -6.573 -18.498 1.00 70.19 109 SER A N 1
ATOM 876 C CA . SER A 1 109 ? 1.202 -7.195 -18.110 1.00 70.19 109 SER A CA 1
ATOM 877 C C . SER A 1 109 ? 0.047 -6.437 -18.769 1.00 70.19 109 SER A C 1
ATOM 879 O O . SER A 1 109 ? 0.007 -5.203 -18.759 1.00 70.19 109 SER A O 1
ATOM 881 N N . ASN A 1 110 ? -0.916 -7.172 -19.326 1.00 75.12 110 ASN A N 1
ATOM 882 C CA . ASN A 1 110 ? -2.174 -6.582 -19.796 1.00 75.12 110 ASN A CA 1
ATOM 883 C C . ASN A 1 110 ? -3.116 -6.250 -18.625 1.00 75.12 110 ASN A C 1
ATOM 885 O O . ASN A 1 110 ? -4.208 -5.698 -18.815 1.00 75.12 110 ASN A O 1
ATOM 889 N N . ILE A 1 111 ? -2.705 -6.582 -17.404 1.00 81.38 111 ILE A N 1
ATOM 890 C CA . ILE A 1 111 ? -3.445 -6.419 -16.168 1.00 81.38 111 ILE A CA 1
ATOM 891 C C . ILE A 1 111 ? -2.786 -5.294 -15.370 1.00 81.38 111 ILE A C 1
ATOM 893 O O . ILE A 1 111 ? -1.589 -5.288 -15.112 1.00 81.38 111 ILE A O 1
ATOM 897 N N . SER A 1 112 ? -3.568 -4.278 -15.009 1.00 85.94 112 SER A N 1
ATOM 898 C CA . SER A 1 112 ? -3.029 -3.149 -14.254 1.00 85.94 112 SER A CA 1
ATOM 899 C C . SER A 1 112 ? -2.846 -3.528 -12.788 1.00 85.94 112 SER A C 1
ATOM 901 O O . SER A 1 112 ? -3.665 -4.258 -12.231 1.00 85.94 112 SER A O 1
ATOM 903 N N . GLY A 1 113 ? -1.849 -2.947 -12.116 1.00 87.00 113 GLY A N 1
ATOM 904 C CA . GLY A 1 113 ? -1.685 -3.115 -10.666 1.00 87.00 113 GLY A CA 1
ATOM 905 C C . GLY A 1 113 ? -2.950 -2.749 -9.881 1.00 87.00 113 GLY A C 1
ATOM 906 O O . GLY A 1 113 ? -3.280 -3.393 -8.894 1.00 87.00 113 GLY A O 1
ATOM 907 N N . SER A 1 114 ? -3.722 -1.762 -10.352 1.00 90.56 114 SER A N 1
ATOM 908 C CA . SER A 1 114 ? -5.010 -1.400 -9.742 1.00 90.56 114 SER A CA 1
ATOM 909 C C . SER A 1 114 ? -6.052 -2.514 -9.848 1.00 90.56 114 SER A C 1
ATOM 911 O O . SER A 1 114 ? -6.884 -2.657 -8.958 1.00 90.56 114 SER A O 1
ATOM 913 N N . HIS A 1 115 ? -6.009 -3.326 -10.910 1.00 90.56 115 HIS A N 1
ATOM 914 C CA . HIS A 1 115 ? -6.861 -4.506 -11.022 1.00 90.56 115 HIS A CA 1
ATOM 915 C C . HIS A 1 115 ? -6.448 -5.586 -10.017 1.00 90.56 115 HIS A C 1
ATOM 917 O O . HIS A 1 115 ? -7.311 -6.101 -9.315 1.00 90.56 115 HIS A O 1
ATOM 923 N N . PHE A 1 116 ? -5.146 -5.858 -9.870 1.00 90.56 116 PHE A N 1
ATOM 924 C CA . PHE A 1 116 ? -4.638 -6.757 -8.825 1.00 90.56 116 PHE A CA 1
ATOM 925 C C . PHE A 1 116 ? -5.060 -6.307 -7.427 1.00 90.56 116 PHE A C 1
ATOM 927 O O . PHE A 1 116 ? -5.607 -7.098 -6.663 1.00 90.56 116 PHE A O 1
ATOM 934 N N . PHE A 1 117 ? -4.877 -5.020 -7.122 1.00 94.06 117 PHE A N 1
ATOM 935 C CA . PHE A 1 117 ? -5.283 -4.446 -5.843 1.00 94.06 117 PHE A CA 1
ATOM 936 C C . PHE A 1 117 ? -6.789 -4.594 -5.612 1.00 94.06 117 PHE A C 1
ATOM 938 O O . PHE A 1 117 ? -7.221 -4.951 -4.521 1.00 94.06 117 PHE A O 1
ATOM 945 N N . LYS A 1 118 ? -7.604 -4.356 -6.647 1.00 94.69 118 LYS A N 1
ATOM 946 C CA . LYS A 1 118 ? -9.054 -4.529 -6.559 1.00 94.69 118 LYS A CA 1
ATOM 947 C C . LYS A 1 118 ? -9.441 -5.968 -6.225 1.00 94.69 118 LYS A C 1
ATOM 949 O O . LYS A 1 118 ? -10.212 -6.171 -5.295 1.00 94.69 118 LYS A O 1
ATOM 954 N N . VAL A 1 119 ? -8.902 -6.943 -6.951 1.00 93.31 119 VAL A N 1
ATOM 955 C CA . VAL A 1 119 ? -9.222 -8.362 -6.731 1.00 93.31 119 VAL A CA 1
ATOM 956 C C . VAL A 1 119 ? -8.751 -8.825 -5.346 1.00 93.31 119 VAL A C 1
ATOM 958 O O . VAL A 1 119 ? -9.484 -9.528 -4.657 1.00 93.31 119 VAL A O 1
ATOM 961 N N . MET A 1 120 ? -7.580 -8.364 -4.895 1.00 95.50 120 MET A N 1
ATOM 962 C CA . MET A 1 120 ? -7.085 -8.587 -3.531 1.00 95.50 120 MET A CA 1
ATOM 963 C C . MET A 1 120 ? -8.069 -8.056 -2.474 1.00 95.50 120 MET A C 1
ATOM 965 O O . MET A 1 120 ? -8.422 -8.769 -1.536 1.00 95.50 120 MET A O 1
ATOM 969 N N . MET A 1 121 ? -8.542 -6.814 -2.621 1.00 97.12 121 MET A N 1
ATOM 970 C CA . MET A 1 121 ? -9.509 -6.228 -1.685 1.00 97.12 121 MET A CA 1
ATOM 971 C C . MET A 1 121 ? -10.865 -6.943 -1.727 1.00 97.12 121 MET A C 1
ATOM 973 O O . MET A 1 121 ? -11.467 -7.156 -0.677 1.00 97.12 121 MET A O 1
ATOM 977 N N . GLU A 1 122 ? -11.345 -7.342 -2.910 1.00 94.50 122 GLU A N 1
ATOM 978 C CA . GLU A 1 122 ? -12.577 -8.132 -3.058 1.00 94.50 122 GLU A CA 1
ATOM 979 C C . GLU A 1 122 ? -12.477 -9.479 -2.336 1.00 94.50 122 GLU A C 1
ATOM 981 O O . GLU A 1 122 ? -13.425 -9.869 -1.651 1.00 94.50 122 GLU A O 1
ATOM 986 N N . HIS A 1 123 ? -11.331 -10.160 -2.428 1.00 93.69 123 HIS A N 1
ATOM 987 C CA . HIS A 1 123 ? -11.084 -11.393 -1.684 1.00 93.69 123 HIS A CA 1
ATOM 988 C C . HIS A 1 123 ? -11.229 -11.171 -0.178 1.00 93.69 123 HIS A C 1
ATOM 990 O O . HIS A 1 123 ? -12.099 -11.769 0.455 1.00 93.69 123 HIS A O 1
ATOM 996 N N . PHE A 1 124 ? -10.443 -10.264 0.402 1.00 95.31 124 PHE A N 1
ATOM 997 C CA . PHE A 1 124 ? -10.454 -10.090 1.852 1.00 95.31 124 PHE A CA 1
ATOM 998 C C . PHE A 1 124 ? -11.792 -9.565 2.378 1.00 95.31 124 PHE A C 1
ATOM 1000 O O . PHE A 1 124 ? -12.303 -10.098 3.363 1.00 95.31 124 PHE A O 1
ATOM 1007 N N . LEU A 1 125 ? -12.391 -8.568 1.721 1.00 94.50 125 LEU A N 1
ATOM 1008 C CA . LEU A 1 125 ? -13.616 -7.932 2.210 1.00 94.50 125 LEU A CA 1
ATOM 1009 C C . LEU A 1 125 ? -14.872 -8.779 1.964 1.00 94.50 125 LEU A C 1
ATOM 1011 O O . LEU A 1 125 ? -15.730 -8.853 2.843 1.00 94.50 125 LEU A O 1
ATOM 1015 N N . ASN A 1 126 ? -14.993 -9.418 0.795 1.00 91.56 126 ASN A N 1
ATOM 1016 C CA . ASN A 1 126 ? -16.248 -10.055 0.380 1.00 91.56 126 ASN A CA 1
ATOM 1017 C C . ASN A 1 126 ? -16.202 -11.582 0.472 1.00 91.56 126 ASN A C 1
ATOM 1019 O O . ASN A 1 126 ? -17.196 -12.193 0.869 1.00 91.56 126 ASN A O 1
ATOM 1023 N N . VAL A 1 127 ? -15.069 -12.200 0.122 1.00 91.50 127 VAL A N 1
ATOM 1024 C CA . VAL A 1 127 ? -14.921 -13.665 0.132 1.00 91.50 127 VAL A CA 1
ATOM 1025 C C . VAL A 1 127 ? -14.561 -14.147 1.537 1.00 91.50 127 VAL A C 1
ATOM 1027 O O . VAL A 1 127 ? -15.334 -14.882 2.152 1.00 91.50 127 VAL A O 1
ATOM 1030 N N . SER A 1 128 ? -13.440 -13.674 2.084 1.00 91.38 128 SER A N 1
ATOM 1031 C CA . SER A 1 128 ? -12.961 -14.046 3.423 1.00 91.38 128 SER A CA 1
ATOM 1032 C C . SER A 1 128 ? -13.683 -13.316 4.557 1.00 91.38 128 SER A C 1
ATOM 1034 O O . SER A 1 128 ? -13.577 -13.734 5.711 1.00 91.38 128 SER A O 1
ATOM 1036 N N . LYS A 1 129 ? -14.427 -12.243 4.242 1.00 94.81 129 LYS A N 1
ATOM 1037 C CA . LYS A 1 129 ? -15.173 -11.406 5.202 1.00 94.81 129 LYS A CA 1
ATOM 1038 C C . LYS A 1 129 ? -14.296 -10.875 6.344 1.00 94.81 129 LYS A C 1
ATOM 1040 O O . LYS A 1 129 ? -14.733 -10.783 7.491 1.00 94.81 129 LYS A O 1
ATOM 1045 N N . ILE A 1 130 ? -13.048 -10.542 6.032 1.00 94.19 130 ILE A N 1
ATOM 1046 C CA . ILE A 1 130 ? -12.090 -9.961 6.967 1.00 94.19 130 ILE A CA 1
ATOM 1047 C C . ILE A 1 130 ? -12.338 -8.461 7.063 1.00 94.19 130 ILE A C 1
ATOM 1049 O O . ILE A 1 130 ? -12.381 -7.743 6.064 1.00 94.19 130 ILE A O 1
ATOM 1053 N N . HIS A 1 131 ? -12.469 -7.979 8.295 1.00 94.94 131 HIS A N 1
ATOM 1054 C CA . HIS A 1 131 ? -12.387 -6.556 8.564 1.00 94.94 131 HIS A CA 1
ATOM 1055 C C . HIS A 1 131 ? -10.920 -6.131 8.491 1.00 94.94 131 HIS A C 1
ATOM 1057 O O . HIS A 1 131 ? -10.089 -6.721 9.170 1.00 94.94 131 HIS A O 1
ATOM 1063 N N . ILE A 1 132 ? -10.605 -5.138 7.659 1.00 97.00 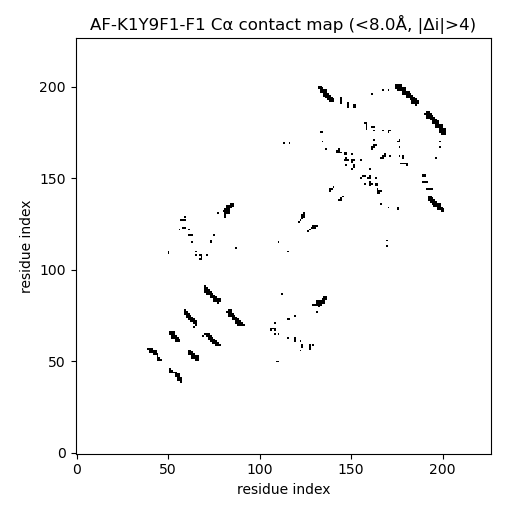132 ILE A N 1
ATOM 1064 C CA . ILE A 1 132 ? -9.255 -4.579 7.535 1.00 97.00 132 ILE A CA 1
ATOM 1065 C C . ILE A 1 132 ? -9.249 -3.226 8.243 1.00 97.00 132 ILE A C 1
ATOM 1067 O O . ILE A 1 132 ? -9.909 -2.287 7.787 1.00 97.00 132 ILE A O 1
ATOM 1071 N N . ASN A 1 133 ? -8.492 -3.114 9.330 1.00 96.19 133 ASN A N 1
ATOM 1072 C CA . ASN A 1 133 ? -8.358 -1.870 10.087 1.00 96.19 133 ASN A CA 1
ATOM 1073 C C . ASN A 1 133 ? -7.454 -0.874 9.359 1.00 96.19 133 ASN A C 1
ATOM 1075 O O . ASN A 1 133 ? -7.761 0.317 9.269 1.00 96.19 133 ASN A O 1
ATOM 1079 N N . GLU A 1 134 ? -6.333 -1.373 8.838 1.00 98.00 134 GLU A N 1
ATOM 1080 C CA . GLU A 1 134 ? -5.265 -0.556 8.269 1.00 98.00 134 GLU A CA 1
ATOM 1081 C C . GLU A 1 134 ? -4.661 -1.245 7.044 1.00 98.00 134 GLU A C 1
ATOM 1083 O O . GLU A 1 134 ? -4.605 -2.472 6.973 1.00 98.00 134 GLU A O 1
ATOM 1088 N N . ILE A 1 135 ? -4.182 -0.450 6.092 1.00 98.50 135 ILE A N 1
ATOM 1089 C CA . ILE A 1 135 ? -3.380 -0.921 4.959 1.00 98.50 135 ILE A CA 1
ATOM 1090 C C . ILE A 1 135 ? -1.966 -0.389 5.158 1.00 98.50 135 ILE A C 1
ATOM 1092 O O . ILE A 1 135 ? -1.778 0.821 5.267 1.00 98.50 135 ILE A O 1
ATOM 1096 N N . GLU A 1 136 ? -0.974 -1.266 5.221 1.00 98.44 136 GLU A N 1
ATOM 1097 C CA . GLU A 1 136 ? 0.424 -0.887 5.407 1.00 98.44 136 GLU A CA 1
ATOM 1098 C C . GLU A 1 136 ? 1.137 -0.781 4.056 1.00 98.44 136 GLU A C 1
ATOM 1100 O O . GLU A 1 136 ? 1.079 -1.684 3.223 1.00 98.44 136 GLU A O 1
ATOM 1105 N N . GLY A 1 137 ? 1.805 0.350 3.837 1.00 96.50 137 GLY A N 1
ATOM 1106 C CA . GLY A 1 137 ? 2.749 0.538 2.745 1.00 96.50 137 GLY A CA 1
ATOM 1107 C C . GLY A 1 137 ? 4.162 0.595 3.306 1.00 96.50 137 GLY A C 1
ATOM 1108 O O . GLY A 1 137 ? 4.488 1.548 4.013 1.00 96.50 137 GLY A O 1
ATOM 1109 N N . HIS A 1 138 ? 4.988 -0.397 2.975 1.00 96.38 138 HIS A N 1
ATOM 1110 C CA . HIS A 1 138 ? 6.426 -0.396 3.250 1.00 96.38 138 HIS A CA 1
ATOM 1111 C C . HIS A 1 138 ? 7.191 -0.179 1.945 1.00 96.38 138 HIS A C 1
ATOM 1113 O O . HIS A 1 138 ? 7.025 -0.936 0.988 1.00 96.38 138 HIS A O 1
ATOM 1119 N N . TRP A 1 139 ? 7.982 0.892 1.875 1.00 95.06 139 TRP A N 1
ATOM 1120 C CA . TRP A 1 139 ? 8.691 1.296 0.664 1.00 95.06 139 TRP A CA 1
ATOM 1121 C C . TRP A 1 139 ? 10.160 1.573 0.963 1.00 95.06 139 TRP A C 1
ATOM 1123 O O . TRP A 1 139 ? 10.498 2.570 1.596 1.00 95.06 139 TRP A O 1
ATOM 1133 N N . ASN A 1 140 ? 11.033 0.727 0.431 1.00 92.69 140 ASN A N 1
ATOM 1134 C CA . ASN A 1 140 ? 12.489 0.885 0.459 1.00 92.69 140 ASN A CA 1
ATOM 1135 C C . ASN A 1 140 ? 13.101 1.060 -0.948 1.00 92.69 140 ASN A C 1
ATOM 1137 O O . ASN A 1 140 ? 14.301 1.276 -1.099 1.00 92.69 140 ASN A O 1
ATOM 1141 N N . T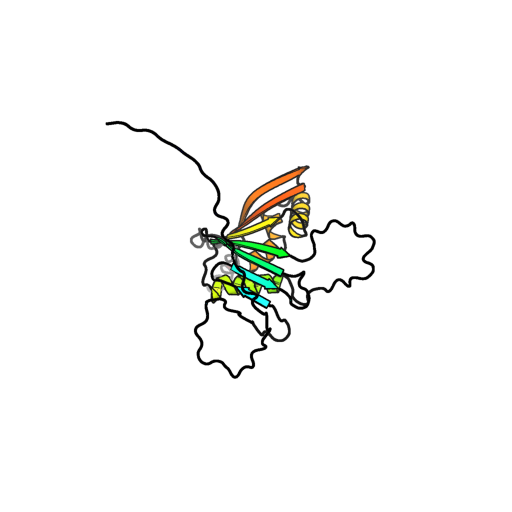YR A 1 141 ? 12.271 0.993 -1.994 1.00 88.25 141 TYR A N 1
ATOM 1142 C CA . TYR A 1 141 ? 12.597 1.331 -3.379 1.00 88.25 141 TYR A CA 1
ATOM 1143 C C . TYR A 1 141 ? 11.308 1.586 -4.188 1.00 88.25 141 TYR A C 1
ATOM 1145 O O . TYR A 1 141 ? 10.190 1.526 -3.672 1.00 88.25 141 TYR A O 1
ATOM 1153 N N . GLY A 1 142 ? 11.462 1.879 -5.481 1.00 88.69 142 GLY A N 1
ATOM 1154 C CA . GLY A 1 142 ? 10.358 1.925 -6.440 1.00 88.69 142 GLY A CA 1
ATOM 1155 C C . GLY A 1 142 ? 9.546 3.225 -6.447 1.00 88.69 142 GLY A C 1
ATOM 1156 O O . GLY A 1 142 ? 9.871 4.222 -5.799 1.00 88.69 142 GLY A O 1
ATOM 1157 N N . THR A 1 143 ? 8.476 3.223 -7.245 1.00 91.00 143 THR A N 1
ATOM 1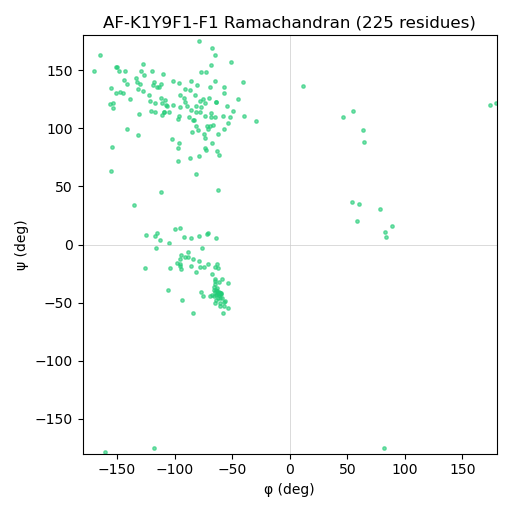158 C CA . THR A 1 143 ? 7.718 4.437 -7.590 1.00 91.00 143 THR A CA 1
ATOM 1159 C C . THR A 1 143 ? 7.018 5.081 -6.392 1.00 91.00 143 THR A C 1
ATOM 1161 O O . THR A 1 143 ? 6.943 6.305 -6.337 1.00 91.00 143 THR A O 1
ATOM 1164 N N . ASN A 1 144 ? 6.541 4.304 -5.413 1.00 94.88 144 ASN A N 1
ATOM 1165 C CA . ASN A 1 144 ? 5.912 4.877 -4.217 1.00 94.88 144 ASN A CA 1
ATOM 1166 C C . ASN A 1 144 ? 6.914 5.700 -3.392 1.00 94.88 144 ASN A C 1
ATOM 1168 O O . ASN A 1 144 ? 6.619 6.852 -3.078 1.00 94.88 144 ASN A O 1
ATOM 1172 N N . LEU A 1 145 ? 8.111 5.161 -3.119 1.00 95.50 145 LEU A N 1
ATOM 1173 C CA . LEU A 1 145 ? 9.161 5.890 -2.399 1.00 95.50 145 LEU A CA 1
ATOM 1174 C C . LEU A 1 145 ? 9.618 7.129 -3.178 1.00 95.50 145 LEU A C 1
ATOM 1176 O O . LEU A 1 145 ? 9.779 8.202 -2.599 1.00 95.50 145 LEU A O 1
ATOM 1180 N N . LYS A 1 146 ? 9.769 7.005 -4.505 1.00 95.06 146 LYS A N 1
ATOM 1181 C CA . LYS A 1 146 ? 10.104 8.135 -5.381 1.00 95.06 146 LYS A CA 1
ATOM 1182 C C . LYS A 1 146 ? 9.074 9.266 -5.268 1.00 95.06 146 LYS A C 1
ATOM 1184 O O . LYS A 1 146 ? 9.454 10.394 -4.971 1.00 95.06 146 LYS A O 1
ATOM 1189 N N . ILE A 1 147 ? 7.785 8.963 -5.444 1.00 96.88 147 ILE A N 1
ATOM 1190 C CA . ILE A 1 147 ? 6.698 9.958 -5.370 1.00 96.88 147 ILE A CA 1
ATOM 1191 C C . ILE A 1 147 ? 6.601 10.574 -3.970 1.00 96.88 147 ILE A C 1
ATOM 1193 O O . ILE A 1 147 ? 6.331 11.772 -3.837 1.00 96.88 147 ILE A O 1
ATOM 1197 N N . PHE A 1 148 ? 6.821 9.772 -2.924 1.00 97.25 148 PHE A N 1
ATOM 1198 C CA . PHE A 1 148 ? 6.859 10.262 -1.552 1.00 97.25 148 PHE A CA 1
ATOM 1199 C C . PHE A 1 148 ? 7.978 11.299 -1.385 1.00 97.25 148 PHE A C 1
ATOM 1201 O O . PHE A 1 148 ? 7.705 12.429 -0.989 1.00 97.25 148 PHE A O 1
ATOM 1208 N N . ASN A 1 149 ? 9.211 10.964 -1.778 1.00 96.50 149 ASN A N 1
ATOM 1209 C CA . ASN A 1 149 ? 10.359 11.873 -1.720 1.00 96.50 149 ASN A CA 1
ATOM 1210 C C . ASN A 1 149 ? 10.136 13.158 -2.536 1.00 96.50 149 ASN A C 1
ATOM 1212 O O . ASN A 1 149 ? 10.370 14.249 -2.023 1.00 96.50 149 ASN A O 1
ATOM 1216 N N . GLU A 1 150 ? 9.630 13.059 -3.768 1.00 96.44 150 GLU A N 1
ATOM 1217 C CA . GLU A 1 150 ? 9.309 14.225 -4.610 1.00 96.44 150 GLU A CA 1
ATOM 1218 C C . GLU A 1 150 ? 8.264 15.139 -3.947 1.00 96.44 150 GLU A C 1
ATOM 1220 O O . GLU A 1 150 ? 8.402 16.366 -3.930 1.00 96.44 150 GLU A O 1
ATOM 1225 N N . SER A 1 151 ? 7.239 14.545 -3.328 1.00 96.94 151 SER A N 1
ATOM 1226 C CA . SER A 1 151 ? 6.220 15.282 -2.574 1.00 96.94 151 SER A CA 1
ATOM 1227 C C . SER A 1 151 ? 6.819 15.991 -1.357 1.00 96.94 151 SER A C 1
ATOM 1229 O O . SER A 1 151 ? 6.515 17.159 -1.116 1.00 96.94 151 SER A O 1
ATOM 1231 N N . LYS A 1 152 ? 7.705 15.315 -0.615 1.00 96.31 152 LYS A N 1
ATOM 1232 C CA . LYS A 1 152 ? 8.398 15.883 0.549 1.00 96.31 152 LYS A CA 1
ATOM 1233 C C . LYS A 1 152 ? 9.334 17.026 0.168 1.00 96.31 152 LYS A C 1
ATOM 1235 O O . LYS A 1 152 ? 9.350 18.044 0.854 1.00 96.31 152 LYS A O 1
ATOM 1240 N N . GLN A 1 153 ? 10.062 16.895 -0.937 1.00 95.00 153 GLN A N 1
ATOM 1241 C CA . GLN A 1 153 ? 10.906 17.965 -1.480 1.00 95.00 153 GLN A CA 1
ATOM 1242 C C . GLN A 1 153 ? 10.083 19.171 -1.947 1.00 95.00 153 GLN A C 1
ATOM 1244 O O . GLN A 1 153 ? 10.540 20.303 -1.836 1.00 95.00 153 GLN A O 1
ATOM 1249 N N . SER A 1 154 ? 8.844 18.939 -2.383 1.00 95.31 154 SER A N 1
ATOM 1250 C CA . SER A 1 154 ? 7.884 19.994 -2.731 1.00 95.31 154 SER A CA 1
ATOM 1251 C C . SER A 1 154 ? 7.201 20.637 -1.510 1.00 95.31 154 SER A C 1
ATOM 1253 O O . SER A 1 154 ? 6.262 21.411 -1.676 1.00 95.31 154 SER A O 1
ATOM 1255 N N . GLY A 1 155 ? 7.627 20.307 -0.285 1.00 96.50 155 GLY A N 1
ATOM 1256 C CA . GLY A 1 155 ? 7.120 20.902 0.956 1.00 96.50 155 GLY A CA 1
ATOM 1257 C C . GLY A 1 155 ? 5.830 20.286 1.506 1.00 96.50 155 GLY A C 1
ATOM 1258 O O . GLY A 1 155 ? 5.302 20.798 2.490 1.00 96.50 155 GLY A O 1
ATOM 1259 N N . LYS A 1 156 ? 5.326 19.190 0.921 1.00 96.94 156 LYS A N 1
ATOM 1260 C CA . LYS A 1 156 ? 4.113 18.516 1.413 1.00 96.94 156 LYS A CA 1
ATOM 1261 C C . LYS A 1 156 ? 4.332 17.838 2.765 1.00 96.94 156 LYS A C 1
ATOM 1263 O O . LYS A 1 156 ? 5.453 17.421 3.097 1.00 96.94 156 LYS A O 1
ATOM 1268 N N . THR A 1 157 ? 3.259 17.660 3.535 1.00 96.62 157 THR A N 1
ATOM 1269 C CA . THR A 1 157 ? 3.310 16.863 4.773 1.00 96.62 157 THR A CA 1
ATOM 1270 C C . THR A 1 157 ? 3.542 15.378 4.466 1.00 96.62 157 THR A C 1
ATOM 1272 O O . THR A 1 157 ? 3.531 14.957 3.306 1.00 96.62 157 THR A O 1
ATOM 1275 N N . ASP A 1 158 ? 3.829 14.568 5.487 1.00 96.25 158 ASP A N 1
ATOM 1276 C CA . ASP A 1 158 ? 4.032 13.128 5.275 1.00 96.25 158 ASP A CA 1
ATOM 1277 C C . ASP A 1 158 ? 2.735 12.441 4.823 1.00 96.25 158 ASP A C 1
ATOM 1279 O O . ASP A 1 158 ? 2.758 11.561 3.966 1.00 96.25 158 ASP A O 1
ATOM 1283 N N . GLU A 1 159 ? 1.600 12.880 5.359 1.00 96.81 159 GLU A N 1
ATOM 1284 C CA . GLU A 1 159 ? 0.266 12.380 5.040 1.00 96.81 159 GLU A CA 1
ATOM 1285 C C . GLU A 1 159 ? -0.089 12.686 3.585 1.00 96.81 159 GLU A C 1
ATOM 1287 O O . GLU A 1 159 ? -0.447 11.787 2.823 1.00 96.81 159 GLU A O 1
ATOM 1292 N N . GLU A 1 160 ? 0.088 13.941 3.166 1.00 97.38 160 GLU A N 1
ATOM 1293 C CA . GLU A 1 160 ? -0.129 14.353 1.781 1.00 97.38 160 GLU A CA 1
ATOM 1294 C C . GLU A 1 160 ? 0.800 13.604 0.821 1.00 97.38 160 GLU A C 1
ATOM 1296 O O . GLU A 1 160 ? 0.370 13.159 -0.246 1.00 97.38 160 GLU A O 1
ATOM 1301 N N . ALA A 1 161 ? 2.078 13.449 1.183 1.00 97.81 161 ALA A N 1
ATOM 1302 C CA . ALA A 1 161 ? 3.049 12.710 0.385 1.00 97.81 161 ALA A CA 1
ATOM 1303 C C . ALA A 1 161 ? 2.650 11.235 0.232 1.00 97.81 161 ALA A C 1
ATOM 1305 O O . ALA A 1 161 ? 2.651 10.722 -0.888 1.00 97.81 161 ALA A O 1
ATOM 1306 N N . ALA A 1 162 ? 2.242 10.574 1.319 1.00 98.19 162 ALA A N 1
ATOM 1307 C CA . ALA A 1 162 ? 1.780 9.190 1.306 1.00 98.19 162 ALA A CA 1
ATOM 1308 C C . ALA A 1 162 ? 0.508 9.009 0.465 1.00 98.19 162 ALA A C 1
ATOM 1310 O O . ALA A 1 162 ? 0.435 8.071 -0.331 1.00 98.19 162 ALA A O 1
ATOM 1311 N N . LEU A 1 163 ? -0.467 9.917 0.570 1.00 97.81 163 LEU A N 1
ATOM 1312 C CA . LEU A 1 163 ? -1.706 9.866 -0.218 1.00 97.81 163 LEU A CA 1
ATOM 1313 C C . LEU A 1 163 ? -1.479 10.106 -1.718 1.00 97.81 163 LEU A C 1
ATOM 1315 O O . LEU A 1 163 ? -2.243 9.605 -2.541 1.00 97.81 163 LEU A O 1
ATOM 1319 N N . ASN A 1 164 ? -0.410 10.813 -2.103 1.00 97.69 164 ASN A N 1
ATOM 1320 C CA . ASN A 1 164 ? -0.064 11.012 -3.516 1.00 97.69 164 ASN A CA 1
ATOM 1321 C C . ASN A 1 164 ? 0.531 9.766 -4.187 1.00 97.69 164 ASN A C 1
ATOM 1323 O O . ASN A 1 164 ? 0.530 9.684 -5.425 1.00 97.69 164 ASN A O 1
ATOM 1327 N N . THR A 1 165 ? 1.034 8.814 -3.397 1.00 97.56 165 THR A N 1
ATOM 1328 C CA . THR A 1 165 ? 1.604 7.560 -3.903 1.00 97.56 165 THR A CA 1
ATOM 1329 C C . THR A 1 165 ? 0.545 6.692 -4.588 1.00 97.56 165 THR A C 1
ATOM 1331 O O . THR A 1 165 ? -0.661 6.888 -4.419 1.00 97.56 165 THR A O 1
ATOM 1334 N N . TRP A 1 166 ? 0.979 5.713 -5.389 1.00 96.19 166 TRP A N 1
ATOM 1335 C CA . TRP A 1 166 ? 0.046 4.777 -6.018 1.00 96.19 166 TRP A CA 1
ATOM 1336 C C . TRP A 1 166 ? -0.721 3.978 -4.957 1.00 96.19 166 TRP A C 1
ATOM 1338 O O . TRP A 1 166 ? -1.944 3.876 -5.054 1.00 96.19 166 TRP A O 1
ATOM 1348 N N . THR A 1 167 ? -0.029 3.502 -3.915 1.00 97.06 167 THR A N 1
ATOM 1349 C CA . THR A 1 167 ? -0.650 2.785 -2.791 1.00 97.06 167 THR A CA 1
ATOM 1350 C C . THR A 1 167 ? -1.673 3.657 -2.065 1.00 97.06 167 THR A C 1
ATOM 1352 O O . THR A 1 167 ? -2.792 3.202 -1.849 1.00 97.06 167 THR A O 1
ATOM 1355 N N . GLY A 1 168 ? -1.341 4.916 -1.759 1.00 97.75 168 GLY A N 1
ATOM 1356 C CA . GLY A 1 168 ? -2.275 5.843 -1.109 1.00 97.75 168 GLY A CA 1
ATOM 1357 C C . GLY A 1 168 ? -3.532 6.095 -1.941 1.00 97.75 168 GLY A C 1
ATOM 1358 O O . GLY A 1 168 ? -4.645 6.031 -1.424 1.00 97.75 168 GLY A O 1
ATOM 1359 N N . LYS A 1 169 ? -3.378 6.258 -3.260 1.00 98.06 169 LYS A N 1
ATOM 1360 C CA . LYS A 1 169 ? -4.512 6.377 -4.190 1.00 98.06 169 LYS A CA 1
ATOM 1361 C C . LYS A 1 169 ? -5.373 5.116 -4.230 1.00 98.06 169 LYS A C 1
ATOM 1363 O O . LYS A 1 169 ? -6.592 5.234 -4.292 1.00 98.06 169 LYS A O 1
ATOM 1368 N N . GLN A 1 170 ? -4.771 3.922 -4.193 1.00 97.62 170 GLN A N 1
ATOM 1369 C CA . GLN A 1 170 ? -5.546 2.678 -4.135 1.00 97.62 170 GLN A CA 1
ATOM 1370 C C . GLN A 1 170 ? -6.285 2.537 -2.799 1.00 97.62 170 GLN A C 1
ATOM 1372 O O . GLN A 1 170 ? -7.466 2.205 -2.792 1.00 97.62 170 GLN A O 1
ATOM 1377 N N . ALA A 1 171 ? -5.626 2.838 -1.680 1.00 97.75 171 ALA A N 1
ATOM 1378 C CA . ALA A 1 171 ? -6.214 2.779 -0.345 1.00 97.75 171 ALA A CA 1
ATOM 1379 C C . ALA A 1 171 ? -7.404 3.750 -0.197 1.00 97.75 171 ALA A C 1
ATOM 1381 O O . ALA A 1 171 ? -8.456 3.377 0.331 1.00 97.75 171 ALA A O 1
ATOM 1382 N N . ALA A 1 172 ? -7.288 4.961 -0.752 1.00 97.25 172 ALA A N 1
ATOM 1383 C CA . ALA A 1 172 ? -8.341 5.974 -0.731 1.00 97.25 172 ALA A CA 1
ATOM 1384 C C . ALA A 1 172 ? -9.636 5.528 -1.438 1.00 97.25 172 ALA A C 1
ATOM 1386 O O . ALA A 1 172 ? -10.721 5.873 -0.976 1.00 97.25 172 ALA A O 1
ATOM 1387 N N . ILE A 1 173 ? -9.552 4.702 -2.494 1.00 96.88 173 ILE A N 1
ATOM 1388 C CA . ILE A 1 173 ? -10.736 4.128 -3.173 1.00 96.88 173 ILE A CA 1
ATOM 1389 C C . ILE A 1 173 ? -11.599 3.309 -2.196 1.00 96.88 173 ILE A C 1
ATOM 1391 O O . ILE A 1 173 ? -12.817 3.256 -2.346 1.00 96.88 173 ILE A O 1
ATOM 1395 N N . TYR A 1 174 ? -10.987 2.712 -1.170 1.00 96.50 174 TYR A N 1
ATOM 1396 C CA . TYR A 1 174 ? -11.665 1.920 -0.138 1.00 96.50 174 TYR A CA 1
ATOM 1397 C C . TYR A 1 174 ? -11.912 2.702 1.165 1.00 96.50 174 TYR A C 1
ATOM 1399 O O . TYR A 1 174 ? -12.252 2.109 2.193 1.00 96.50 174 TYR A O 1
ATOM 1407 N N . GLY A 1 175 ? -11.749 4.029 1.133 1.00 96.38 175 GLY A N 1
ATOM 1408 C CA . GLY A 1 175 ? -12.003 4.929 2.261 1.00 96.38 175 GLY A CA 1
ATOM 1409 C C . GLY A 1 175 ? -10.865 5.038 3.279 1.00 96.38 175 GLY A C 1
ATOM 1410 O O . GLY A 1 175 ? -11.074 5.607 4.346 1.00 96.38 175 GLY A O 1
ATOM 1411 N N . TYR A 1 176 ? -9.671 4.509 2.988 1.00 97.12 176 TYR A N 1
ATOM 1412 C CA . TYR A 1 176 ? -8.501 4.633 3.865 1.00 97.12 176 TYR A CA 1
ATOM 1413 C C . TYR A 1 176 ? -7.745 5.936 3.559 1.00 97.12 176 TYR A C 1
ATOM 1415 O O . TYR A 1 176 ? -6.715 5.928 2.884 1.00 97.12 176 TYR A O 1
ATOM 1423 N N . THR A 1 177 ? -8.304 7.066 3.992 1.00 96.19 177 THR A N 1
ATOM 1424 C CA . THR A 1 177 ? -7.807 8.421 3.687 1.00 96.19 177 THR A CA 1
ATOM 1425 C C . THR A 1 177 ? -6.938 9.028 4.785 1.00 96.19 177 THR A C 1
ATOM 1427 O O . THR A 1 177 ? -6.211 9.981 4.521 1.00 96.19 177 THR A O 1
ATOM 1430 N N . SER A 1 178 ? -6.964 8.484 6.003 1.00 96.44 178 SER A N 1
ATOM 1431 C CA . SER A 1 178 ? -6.093 8.929 7.094 1.00 96.44 178 SER A CA 1
ATOM 1432 C C . SER A 1 178 ? -4.747 8.216 7.008 1.00 96.44 178 SER A C 1
ATOM 1434 O O . SER A 1 178 ? -4.704 7.016 6.754 1.00 96.44 178 SER A O 1
ATOM 1436 N N . VAL A 1 179 ? -3.646 8.917 7.280 1.00 97.06 179 VAL A N 1
ATOM 1437 C CA . VAL A 1 179 ? -2.293 8.338 7.245 1.00 97.06 179 VAL A CA 1
ATOM 1438 C C . VAL A 1 179 ? -1.640 8.421 8.618 1.00 97.06 179 VAL A C 1
ATOM 1440 O O . VAL A 1 179 ? -1.710 9.448 9.285 1.00 97.06 179 VAL A O 1
ATOM 1443 N N . ARG A 1 180 ? -0.964 7.344 9.022 1.00 97.19 180 ARG A N 1
ATOM 1444 C CA . ARG A 1 180 ? -0.032 7.324 10.150 1.00 97.19 180 ARG A CA 1
ATOM 1445 C C . ARG A 1 180 ? 1.342 6.882 9.667 1.00 97.19 180 ARG A C 1
ATOM 1447 O O . ARG A 1 180 ? 1.485 5.792 9.118 1.00 97.19 180 ARG A O 1
ATOM 1454 N N . VAL A 1 181 ? 2.358 7.706 9.896 1.00 96.50 181 VAL A N 1
ATOM 1455 C CA . VAL A 1 181 ? 3.753 7.324 9.647 1.00 96.50 181 VAL A CA 1
ATOM 1456 C C . VAL A 1 181 ? 4.225 6.434 10.792 1.00 96.50 181 VAL A C 1
ATOM 1458 O O . VAL A 1 181 ? 4.135 6.827 11.953 1.00 96.50 181 VAL A O 1
ATOM 1461 N N . ILE A 1 182 ? 4.701 5.233 10.471 1.00 97.75 182 ILE A N 1
ATOM 1462 C CA . ILE A 1 182 ? 5.216 4.271 11.454 1.00 97.75 182 ILE A CA 1
ATOM 1463 C C . ILE A 1 182 ? 6.727 4.427 11.597 1.00 97.75 182 ILE A C 1
ATOM 1465 O O . ILE A 1 182 ? 7.241 4.526 12.707 1.00 97.75 182 ILE A O 1
ATOM 1469 N N . SER A 1 183 ? 7.433 4.487 10.470 1.00 96.62 183 SER A N 1
ATOM 1470 C CA . SER A 1 183 ? 8.874 4.710 10.426 1.00 96.62 183 SER A CA 1
ATOM 1471 C C . SER A 1 183 ? 9.265 5.417 9.134 1.00 96.62 183 SER A C 1
ATOM 1473 O O . SER A 1 183 ? 8.587 5.316 8.109 1.00 96.62 183 SER A O 1
ATOM 1475 N N . LYS A 1 184 ? 10.366 6.165 9.193 1.00 95.44 184 LYS A N 1
ATOM 1476 C CA . LYS A 1 184 ? 11.029 6.726 8.019 1.00 95.44 184 LYS A CA 1
ATOM 1477 C C . LYS A 1 184 ? 12.519 6.874 8.297 1.00 95.44 184 LYS A C 1
ATOM 1479 O O . LYS A 1 184 ? 12.903 7.437 9.322 1.00 95.44 184 LYS A O 1
ATOM 1484 N N . TYR A 1 185 ? 13.344 6.389 7.382 1.00 95.19 185 TYR A N 1
ATOM 1485 C CA . TYR A 1 185 ? 14.796 6.494 7.437 1.00 95.19 185 TYR A CA 1
ATOM 1486 C C . TYR A 1 185 ? 15.281 7.377 6.300 1.00 95.19 185 TYR A C 1
ATOM 1488 O O . TYR A 1 185 ? 14.817 7.267 5.166 1.00 95.19 185 TYR A O 1
ATOM 1496 N N . SER A 1 186 ? 16.201 8.280 6.619 1.00 90.50 186 SER A N 1
ATOM 1497 C CA . SER A 1 186 ? 16.656 9.320 5.708 1.00 90.50 186 SER A CA 1
ATOM 1498 C C . SER A 1 186 ? 18.173 9.362 5.651 1.00 90.50 186 SER A C 1
ATOM 1500 O O . SER A 1 186 ? 18.842 9.255 6.676 1.00 90.50 186 SER A O 1
ATOM 1502 N N . THR A 1 187 ? 18.707 9.527 4.444 1.00 83.44 187 THR A N 1
ATOM 1503 C CA . THR A 1 187 ? 20.144 9.723 4.205 1.00 83.44 187 THR A CA 1
ATOM 1504 C C . THR A 1 187 ? 20.526 11.198 4.122 1.00 83.44 187 THR A C 1
ATOM 1506 O O . THR A 1 187 ? 21.693 11.540 4.281 1.00 83.44 187 THR A O 1
ATOM 1509 N N . SER A 1 188 ? 19.564 12.079 3.846 1.00 80.94 188 SER A N 1
ATOM 1510 C CA . SER A 1 188 ? 19.745 13.530 3.742 1.00 80.94 188 SER A CA 1
ATOM 1511 C C . SER A 1 188 ? 18.390 14.241 3.792 1.00 80.94 188 SER A C 1
ATOM 1513 O O . SER A 1 188 ? 17.356 13.612 3.583 1.00 80.94 188 SER A O 1
ATOM 1515 N N . ASN A 1 189 ? 18.383 15.553 4.048 1.00 80.31 189 ASN A N 1
ATOM 1516 C CA . ASN A 1 189 ? 17.170 16.368 4.215 1.00 80.31 189 ASN A CA 1
ATOM 1517 C C . ASN A 1 189 ? 16.039 15.998 3.231 1.00 80.31 189 ASN A C 1
ATOM 1519 O O . ASN A 1 189 ? 16.133 16.270 2.036 1.00 80.31 189 ASN A O 1
ATOM 1523 N N . ASN A 1 190 ? 14.955 15.413 3.757 1.00 81.75 190 ASN A N 1
ATOM 1524 C CA . ASN A 1 190 ? 13.747 15.004 3.021 1.00 81.75 190 ASN A CA 1
ATOM 1525 C C . ASN A 1 190 ? 13.958 14.001 1.869 1.00 81.75 190 ASN A C 1
ATOM 1527 O O . ASN A 1 190 ? 13.093 13.866 1.002 1.00 81.75 190 ASN A O 1
ATOM 1531 N N . VAL A 1 191 ? 15.072 13.268 1.875 1.00 91.69 191 VAL A N 1
ATOM 1532 C CA . VAL A 1 191 ? 15.305 12.109 1.010 1.00 91.69 191 VAL A CA 1
ATOM 1533 C C . VAL A 1 191 ? 15.302 10.862 1.882 1.00 91.69 191 VAL A C 1
ATOM 1535 O O . VAL A 1 191 ? 16.191 10.664 2.716 1.00 91.69 191 VAL A O 1
ATOM 1538 N N . PHE A 1 192 ? 14.274 10.037 1.709 1.00 95.25 192 PHE A N 1
ATOM 1539 C CA . PHE A 1 192 ? 14.064 8.819 2.478 1.00 95.25 192 PHE A CA 1
ATOM 1540 C C . PHE A 1 192 ? 14.482 7.587 1.673 1.00 95.25 192 PHE A C 1
ATOM 1542 O O . PHE A 1 192 ? 14.252 7.518 0.463 1.00 95.25 192 PHE A O 1
ATOM 1549 N N . THR A 1 193 ? 15.100 6.624 2.352 1.00 95.88 193 THR A N 1
ATOM 1550 C CA . THR A 1 193 ? 15.498 5.320 1.795 1.00 95.88 193 THR A CA 1
ATOM 1551 C C . THR A 1 193 ? 14.581 4.192 2.236 1.00 95.88 193 THR A C 1
ATOM 1553 O O . THR A 1 193 ? 14.547 3.159 1.582 1.00 95.88 193 THR A O 1
ATOM 1556 N N . ASP A 1 194 ? 13.841 4.389 3.323 1.00 96.19 194 ASP A N 1
ATOM 1557 C CA . ASP A 1 194 ? 12.848 3.451 3.827 1.00 96.19 194 ASP A CA 1
ATOM 1558 C C . ASP A 1 194 ? 11.719 4.248 4.486 1.00 96.19 194 ASP A C 1
ATOM 1560 O O . ASP A 1 194 ? 11.971 5.184 5.250 1.00 96.19 194 ASP A O 1
ATOM 1564 N N . VAL A 1 195 ? 10.478 3.928 4.130 1.00 97.31 195 VAL A N 1
ATOM 1565 C CA . VAL A 1 195 ? 9.269 4.570 4.644 1.00 97.31 195 VAL A CA 1
ATOM 1566 C C . VAL A 1 195 ? 8.224 3.495 4.904 1.00 97.31 195 VAL A C 1
ATOM 1568 O O . VAL A 1 195 ? 7.857 2.752 3.995 1.00 97.31 195 VAL A O 1
ATOM 1571 N N . THR A 1 196 ? 7.698 3.451 6.127 1.00 98.19 196 THR A N 1
ATOM 1572 C CA . THR A 1 196 ? 6.534 2.635 6.480 1.00 98.19 196 THR A CA 1
ATOM 1573 C C . THR A 1 196 ? 5.392 3.535 6.923 1.00 98.19 196 THR A C 1
ATOM 1575 O O . THR A 1 196 ? 5.512 4.299 7.886 1.00 98.19 196 THR A O 1
ATOM 1578 N N . VAL A 1 197 ? 4.259 3.426 6.237 1.00 98.00 197 VAL A N 1
ATOM 1579 C CA . VAL A 1 197 ? 3.030 4.163 6.546 1.00 98.00 197 VAL A CA 1
ATOM 1580 C C . VAL A 1 197 ? 1.852 3.213 6.677 1.00 98.00 197 VAL A C 1
ATOM 1582 O O . VAL A 1 197 ? 1.830 2.140 6.077 1.00 98.00 197 VAL A O 1
ATOM 1585 N N . ARG A 1 198 ? 0.836 3.638 7.425 1.00 98.19 198 ARG A N 1
ATOM 1586 C CA . ARG A 1 198 ? -0.454 2.960 7.495 1.00 98.19 198 ARG A CA 1
ATOM 1587 C C . ARG A 1 198 ? -1.574 3.889 7.085 1.00 98.19 198 ARG A C 1
ATOM 1589 O O . ARG A 1 198 ? -1.692 4.996 7.606 1.00 98.19 198 ARG A O 1
ATOM 1596 N N . PHE A 1 199 ? -2.390 3.407 6.163 1.00 98.25 199 PHE A N 1
ATOM 1597 C CA . PHE A 1 199 ? -3.618 4.045 5.733 1.00 98.25 199 PHE A CA 1
ATOM 1598 C C . PHE A 1 199 ? -4.759 3.498 6.584 1.00 98.25 199 PHE A C 1
ATOM 1600 O O . PHE A 1 199 ? -4.947 2.286 6.678 1.00 98.25 199 PHE A O 1
ATOM 1607 N N . CYS A 1 200 ? -5.515 4.388 7.205 1.00 96.25 200 CYS A N 1
ATOM 1608 C CA . CYS A 1 200 ? -6.621 4.083 8.100 1.00 96.25 200 CYS A CA 1
ATOM 1609 C C . CYS A 1 200 ? -7.895 4.696 7.523 1.00 96.25 200 CYS A C 1
ATOM 1611 O O . CYS A 1 200 ? -7.858 5.765 6.907 1.00 96.25 200 CYS A O 1
ATOM 1613 N N . LYS A 1 201 ? -9.041 4.063 7.774 1.00 93.25 201 LYS A N 1
ATOM 1614 C CA . LYS A 1 201 ? -10.317 4.764 7.613 1.00 93.25 201 LYS A CA 1
ATOM 1615 C C . LYS A 1 201 ? -10.382 5.892 8.634 1.00 93.25 201 LYS A C 1
ATOM 1617 O O . LYS A 1 201 ? -9.944 5.709 9.774 1.00 93.25 201 LYS A O 1
ATOM 1622 N N . GLU A 1 202 ? -10.921 7.043 8.247 1.00 81.12 202 GLU A N 1
ATOM 1623 C CA . GLU A 1 202 ? -11.298 8.046 9.238 1.00 81.12 202 GLU A CA 1
ATOM 1624 C C . GLU A 1 202 ? -12.230 7.373 10.247 1.00 81.12 202 GLU A C 1
ATOM 1626 O O . GLU A 1 202 ? -13.283 6.833 9.895 1.00 81.12 202 GLU A O 1
ATOM 1631 N N . ARG A 1 203 ? -11.818 7.338 11.518 1.00 62.84 203 ARG A N 1
ATOM 1632 C CA . ARG A 1 203 ? -12.764 7.004 12.574 1.00 62.84 203 ARG A CA 1
ATOM 1633 C C . ARG A 1 203 ? -13.777 8.138 12.550 1.00 62.84 203 ARG A C 1
ATOM 1635 O O . ARG A 1 203 ? -13.381 9.289 12.692 1.00 62.84 203 ARG A O 1
ATOM 1642 N N . ASN A 1 204 ? -15.056 7.821 12.366 1.00 50.19 204 ASN A N 1
ATOM 1643 C CA . ASN A 1 204 ? -16.145 8.768 12.592 1.00 50.19 204 ASN A CA 1
ATOM 1644 C C . ASN A 1 204 ? -16.120 9.196 14.074 1.00 50.19 204 ASN A C 1
ATOM 1646 O O . ASN A 1 204 ? -16.881 8.683 14.887 1.00 50.19 204 ASN A O 1
ATOM 1650 N N . THR A 1 205 ? -15.203 10.084 14.461 1.00 41.12 205 THR A N 1
ATOM 1651 C CA . THR A 1 205 ? -15.107 10.662 15.809 1.00 41.12 205 THR A CA 1
ATOM 1652 C C . THR A 1 205 ? -15.819 12.004 15.905 1.00 41.12 205 THR A C 1
ATOM 1654 O O . THR A 1 205 ? -15.672 12.719 16.890 1.00 41.12 205 THR A O 1
ATOM 1657 N N . THR A 1 206 ? -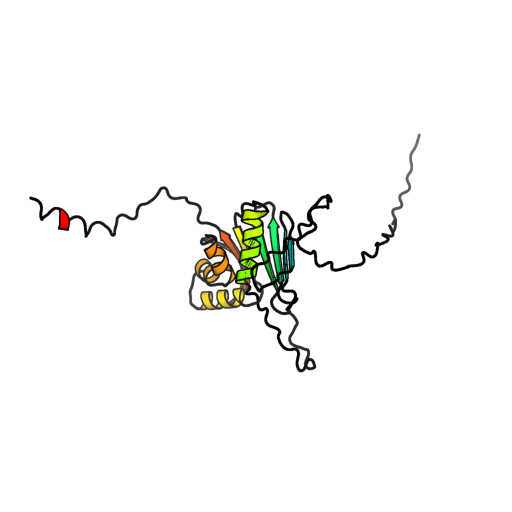16.651 12.328 14.922 1.00 39.66 206 THR A N 1
ATOM 1658 C CA . THR A 1 206 ? -17.541 13.480 14.959 1.00 39.66 206 THR A CA 1
ATOM 1659 C C . THR A 1 206 ? -18.974 12.985 14.819 1.00 39.66 206 THR A C 1
ATOM 1661 O O . THR A 1 206 ? -19.384 12.509 13.761 1.00 39.66 206 THR A O 1
ATOM 1664 N N . LEU A 1 207 ? -19.771 13.174 15.882 1.00 43.00 207 LEU A N 1
ATOM 1665 C CA . LEU A 1 207 ? -21.170 13.573 15.699 1.00 43.00 207 LEU A CA 1
ATOM 1666 C C . LEU A 1 207 ? -21.202 14.620 14.575 1.00 43.00 207 LEU A C 1
ATOM 1668 O O . LEU A 1 207 ? -20.287 15.448 14.531 1.00 43.00 207 LEU A O 1
ATOM 1672 N N . PRO A 1 208 ? -22.187 14.587 13.667 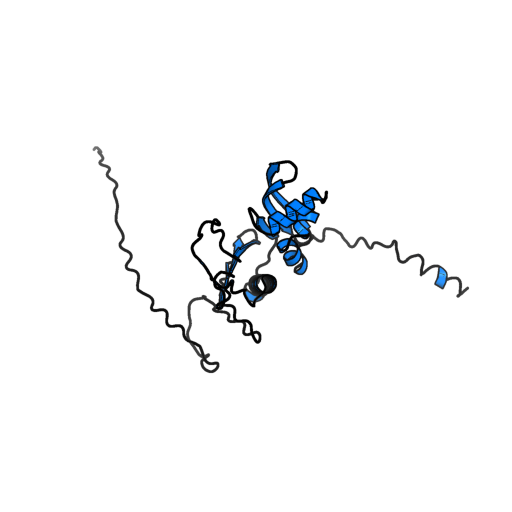1.00 39.44 208 PRO A N 1
ATOM 1673 C CA . PRO A 1 208 ? -22.176 15.410 12.469 1.00 39.44 208 PRO A CA 1
ATOM 1674 C C . PRO A 1 208 ? -22.068 16.890 12.848 1.00 39.44 208 PRO A C 1
ATOM 1676 O O . PRO A 1 208 ? -23.058 17.538 13.182 1.00 39.44 208 PRO A O 1
ATOM 1679 N N . PHE A 1 209 ? -20.857 17.443 12.770 1.00 43.59 209 PHE A N 1
ATOM 1680 C CA . PHE A 1 209 ? -20.650 18.878 12.702 1.00 43.59 209 PHE A CA 1
ATOM 1681 C C . PHE A 1 209 ? -21.067 19.271 11.290 1.00 43.59 209 PHE A C 1
ATOM 1683 O O . PHE A 1 209 ? -20.266 19.333 10.358 1.00 43.59 209 PHE A O 1
ATOM 1690 N N . PHE A 1 210 ? -22.377 19.451 11.123 1.00 46.06 210 PHE A N 1
ATOM 1691 C CA . PHE A 1 210 ? -22.950 20.119 9.970 1.00 46.06 210 PHE A CA 1
ATOM 1692 C C . PHE A 1 210 ? -22.237 21.461 9.819 1.00 46.06 210 PHE A C 1
ATOM 1694 O O . PHE A 1 210 ? -22.400 22.374 10.629 1.00 46.06 210 PHE A O 1
ATOM 1701 N N . ASN A 1 211 ? -21.421 21.572 8.776 1.00 36.59 211 ASN A N 1
ATOM 1702 C CA . ASN A 1 211 ? -20.774 22.812 8.400 1.00 36.59 211 ASN A CA 1
ATOM 1703 C C . ASN A 1 211 ? -21.847 23.729 7.784 1.00 36.59 211 ASN A C 1
ATOM 1705 O O . ASN A 1 211 ? -22.032 23.787 6.572 1.00 36.59 211 ASN A O 1
ATOM 1709 N N . PHE A 1 212 ? -22.616 24.403 8.643 1.00 47.94 212 PHE A N 1
ATOM 1710 C CA . PHE A 1 212 ? -23.779 25.232 8.294 1.00 47.94 212 PHE A CA 1
ATOM 1711 C C . PHE A 1 212 ? -23.422 26.556 7.595 1.00 47.94 212 PHE A C 1
ATOM 1713 O O . PHE A 1 212 ? -24.273 27.431 7.437 1.00 47.94 212 PHE A O 1
ATOM 1720 N N . ARG A 1 213 ? -22.162 26.761 7.195 1.00 44.88 213 ARG A N 1
ATOM 1721 C CA . ARG A 1 213 ? -21.678 28.103 6.854 1.00 44.88 213 ARG A CA 1
ATOM 1722 C C . ARG A 1 213 ? -21.870 28.537 5.400 1.00 44.88 213 ARG A C 1
ATOM 1724 O O . ARG A 1 213 ? -21.679 29.713 5.127 1.00 44.88 213 ARG A O 1
ATOM 1731 N N . ASN A 1 214 ? -22.338 27.660 4.506 1.00 42.66 214 ASN A N 1
ATOM 1732 C CA . ASN A 1 214 ? -22.527 28.003 3.086 1.00 42.66 214 ASN A CA 1
ATOM 1733 C C . ASN A 1 214 ? -23.979 27.947 2.572 1.00 42.66 214 ASN A C 1
ATOM 1735 O O . ASN A 1 214 ? -24.201 28.169 1.386 1.00 42.66 214 ASN A O 1
ATOM 1739 N N . THR A 1 215 ? -24.981 27.742 3.435 1.00 46.50 215 THR A N 1
ATOM 1740 C CA . THR A 1 215 ? -26.403 27.691 3.017 1.00 46.50 215 THR A CA 1
ATOM 1741 C C . THR A 1 215 ? -27.262 28.850 3.529 1.00 46.50 215 THR A C 1
ATOM 1743 O O . THR A 1 215 ? -28.460 28.885 3.262 1.00 46.50 215 THR A O 1
ATOM 1746 N N . PHE A 1 216 ? -26.683 29.839 4.220 1.00 44.69 216 PHE A N 1
ATOM 1747 C CA . PHE A 1 216 ? -27.460 30.953 4.786 1.00 44.69 216 PHE A CA 1
ATOM 1748 C C . PHE A 1 216 ? -27.613 32.185 3.884 1.00 44.69 216 PHE A C 1
ATOM 1750 O O . PHE A 1 216 ? -28.483 33.010 4.151 1.00 44.69 216 PHE A O 1
ATOM 1757 N N . HIS A 1 217 ? -26.886 32.290 2.767 1.00 43.66 217 HIS A N 1
ATOM 1758 C CA . HIS A 1 217 ? -27.108 33.396 1.822 1.00 43.66 217 HIS A CA 1
ATOM 1759 C C . HIS A 1 217 ? -28.241 33.155 0.810 1.00 43.66 217 HIS A C 1
ATOM 1761 O O . HIS A 1 217 ? -28.704 34.112 0.196 1.00 43.66 217 HIS A O 1
ATOM 1767 N N . SER A 1 218 ? -28.758 31.926 0.684 1.00 47.31 218 SER A N 1
ATOM 1768 C CA . SER A 1 218 ? -29.893 31.631 -0.210 1.00 47.31 218 SER A CA 1
ATOM 1769 C C . SER A 1 218 ? -31.264 31.645 0.480 1.00 47.31 218 SER A C 1
ATOM 1771 O O . SER A 1 218 ? -32.275 31.735 -0.209 1.00 47.31 218 SER A O 1
ATOM 1773 N N . LEU A 1 219 ? -31.333 31.567 1.814 1.00 40.72 219 LEU A N 1
ATOM 1774 C CA . LEU A 1 219 ? -32.611 31.479 2.542 1.00 40.72 219 LEU A CA 1
ATOM 1775 C C . LEU A 1 219 ? -33.146 32.829 3.044 1.00 40.72 219 LEU A C 1
ATOM 1777 O O . LEU A 1 219 ? -34.346 32.957 3.261 1.00 40.72 219 LEU A O 1
ATOM 1781 N N . ILE A 1 220 ? -32.309 33.868 3.146 1.00 46.06 220 ILE A N 1
ATOM 1782 C CA . ILE A 1 220 ? -32.770 35.212 3.551 1.00 46.06 220 ILE A CA 1
ATOM 1783 C C . ILE A 1 220 ? -33.395 35.992 2.374 1.00 46.06 220 ILE A C 1
ATOM 1785 O O . ILE A 1 220 ? -34.271 36.826 2.595 1.00 46.06 220 ILE A O 1
ATOM 1789 N N . SER A 1 221 ? -33.060 35.670 1.118 1.00 42.50 221 SER A N 1
ATOM 1790 C CA . SER A 1 221 ? -33.717 36.288 -0.052 1.00 42.50 221 SER A CA 1
ATOM 1791 C C . SER A 1 221 ? -35.108 35.718 -0.356 1.00 42.50 221 SER A C 1
ATOM 1793 O O . SER A 1 221 ? -35.898 36.386 -1.013 1.00 42.50 221 SER A O 1
ATOM 1795 N N . ALA A 1 222 ? -35.448 34.524 0.142 1.00 46.44 222 ALA A N 1
ATOM 1796 C CA . ALA A 1 222 ? -36.757 33.909 -0.105 1.00 46.44 222 ALA A CA 1
ATOM 1797 C C . ALA A 1 222 ? -37.850 34.353 0.888 1.00 46.44 222 ALA A C 1
ATOM 1799 O O . ALA A 1 222 ? -39.031 34.231 0.585 1.00 46.44 222 ALA A O 1
ATOM 1800 N N . VAL A 1 223 ? -37.485 34.910 2.050 1.00 47.62 223 VAL A N 1
ATOM 1801 C CA . VAL A 1 223 ? -38.453 35.345 3.082 1.00 47.62 223 VAL A CA 1
ATOM 1802 C C . VAL A 1 223 ? -38.813 36.838 2.966 1.00 47.62 223 VAL A C 1
ATOM 1804 O O . VAL A 1 223 ? -39.771 37.293 3.578 1.00 47.62 223 VAL A O 1
ATOM 1807 N N . ARG A 1 224 ? -38.125 37.614 2.115 1.00 44.75 224 ARG A N 1
ATOM 1808 C CA . ARG A 1 224 ? -38.443 39.036 1.858 1.00 44.75 224 ARG A CA 1
ATOM 1809 C C . ARG A 1 224 ? -39.392 39.298 0.679 1.00 44.75 224 ARG A C 1
ATOM 1811 O O . ARG A 1 224 ? -39.615 40.453 0.343 1.00 44.75 224 ARG A O 1
ATOM 1818 N N . LEU A 1 225 ? -39.950 38.252 0.072 1.00 46.34 225 LEU A N 1
ATOM 1819 C CA . LEU A 1 225 ? -40.952 38.348 -1.004 1.00 46.34 225 LEU A CA 1
ATOM 1820 C C . LEU A 1 225 ? -42.328 37.784 -0.607 1.00 46.34 225 LEU A C 1
ATOM 1822 O O . LEU A 1 225 ? -43.195 37.632 -1.462 1.00 46.34 225 LEU A O 1
ATOM 1826 N N . ALA A 1 226 ? -42.535 37.476 0.676 1.00 48.88 226 ALA A N 1
ATOM 1827 C CA . ALA A 1 226 ? -43.794 36.931 1.189 1.00 48.88 226 ALA A CA 1
ATOM 1828 C C . ALA A 1 226 ? -44.257 37.598 2.502 1.00 48.88 226 ALA A C 1
ATOM 1830 O O . ALA A 1 226 ? -44.853 36.934 3.349 1.00 48.88 226 ALA A O 1
ATOM 1831 N N . VAL A 1 227 ? -43.978 38.899 2.665 1.00 49.34 227 VAL A N 1
ATOM 1832 C CA . VAL A 1 227 ? -44.669 39.802 3.605 1.00 49.34 227 VAL A CA 1
ATOM 1833 C C . VAL A 1 227 ? -44.937 41.117 2.892 1.00 49.34 227 VAL A C 1
ATOM 1835 O O . VAL A 1 227 ? -43.966 41.648 2.307 1.00 49.34 227 VAL A O 1
#

Secondary structure (DSSP, 8-state):
-----------------------------TT--S-----S--------TT---EEEE-SSEEEEEETTEEEEEEEEEE-TT-EEEEEEE-S----S--TT-TT------SS-HHHHHHHHHHIIIIIS-----EEEEEESSHHHHHHHHHHHHTT--HHHHHHHSHHHHHHHHTT--EEEEEEEEEEETTEEEEEEEEEEPPP--SS----GGGSSTTTTTTSTT--

Foldseek 3Di:
DDDDDDDDDDDDDDDDDDDPDPDDDDDDDPPDPDDDDDDPQPQDFDPDPPFTWRWGDDLFWIKIARPQHRQFIKTWGQDPVLEIEIDTRQDDPPPPPDPPPDDPDSPHHPADVLNVLVVVCCCNCPVSVGDHFKYKDKDQDDDLLVQLLVCVVVVHDSLVSNCRGPVNVSCVVVQQSGKDWPDFDAPDRSRTRITMMIGGHPDPPDPDPPPVPPPPVVPVVVVVVPD

Sequence (227 aa):
MNFMYNTFIKISIVLFILPFINCNAYSVSPSDINKQTLSPISLISSFAKNKHLIILAEKNEFKAVDPMNDIFEIYAHVDDSQILKFEVKTEHALPVKSTNYSSQRIIRSNISGSHFFKVMMEHFLNVSKIHINEIEGHWNYGTNLKIFNESKQSGKTDEEAALNTWTGKQAAIYGYTSVRVISKYSTSNNVFTDVTVRFCKERNTTLPFFNFRNTFHSLISAVRLAV

Nearest PDB structures (foldseek):
  3pp9-assembly2_C  TM=4.864E-01  e=6.023E-02  Bacillus anthracis str. Ames
  5ya8-assembly1_D  TM=6.382E-01  e=8.871E+00  Paracoccus laeviglucosivorans
  6ktk-assembly1_A  TM=6.363E-01  e=8.871E+00  Paracoccus laeviglucosivorans
  5mgh-assembly1_A  TM=2.434E-01  e=1.714E+00  Homo sapiens
  3tup-assembly1_A  TM=2.141E-01  e=1.518E+00  Homo sapiens

pLDDT: mean 70.73, std 27.07, range [24.39, 98.5]

Radius of gyration: 26.67 Å; Cα contacts (8 Å, |Δi|>4): 297; chains: 1; bounding box: 70×85×74 Å

Mean predicted aligned error: 15.99 Å

Solvent-accessible surface area (backbone atoms only — not comparable to full-atom values): 14291 Å² total; per-residue (Å²): 135,82,91,83,88,85,87,83,89,82,86,83,86,79,84,79,81,76,77,85,76,80,84,74,89,74,85,82,65,98,81,76,87,77,89,76,96,70,76,85,68,53,72,59,70,67,86,54,94,91,57,72,52,52,38,51,42,49,75,51,38,39,34,40,31,30,81,90,22,75,56,37,30,40,43,35,38,46,48,96,83,23,37,34,38,63,49,76,43,72,63,81,94,61,79,97,76,69,98,76,69,82,81,76,75,82,65,71,62,94,64,52,71,69,54,55,53,48,54,53,50,46,40,35,51,67,70,53,59,47,74,68,58,30,41,43,49,77,28,68,61,62,69,46,38,51,44,26,30,54,30,36,69,70,70,42,54,72,51,58,11,47,46,70,14,68,65,29,49,57,39,38,78,78,51,22,72,37,64,44,81,76,47,73,42,66,84,48,94,61,40,62,55,33,39,30,35,32,29,23,51,69,73,85,83,58,78,86,79,73,81,71,82,82,64,63,81,68,56,63,68,65,63,72,78,77,116